Protein AF-A0A957VLX5-F1 (afdb_monomer)

Nearest PDB structures (foldseek):
  2erf-assembly1_A  TM=6.382E-01  e=3.070E-03  Homo sapiens
  7nde-assembly1_A  TM=4.826E-01  e=6.677E-03  Trichoderma parareesei
  8huy-assembly1_B  TM=4.842E-01  e=4.646E-03  Burkholderia
  2yro-assembly1_A  TM=3.660E-01  e=4.412E-03  Homo sapiens
  2za9-assembly1_A  TM=3.617E-01  e=1.309E-02  unclassified

Radius of gyration: 17.55 Å; Cα contacts (8 Å, |Δi|>4): 590; chains: 1; bounding box: 43×42×44 Å

Structure (mmCIF, N/CA/C/O backbone):
data_AF-A0A957VLX5-F1
#
_entry.id   AF-A0A957VLX5-F1
#
loop_
_atom_site.group_PDB
_atom_site.id
_atom_site.type_symbol
_atom_site.label_atom_id
_atom_site.label_alt_id
_atom_site.label_comp_id
_atom_site.label_asym_id
_atom_site.label_entity_id
_atom_site.label_seq_id
_atom_site.pdbx_PDB_ins_code
_atom_site.Cartn_x
_atom_site.Cartn_y
_atom_site.Cartn_z
_atom_site.occupancy
_atom_site.B_iso_or_equiv
_atom_site.auth_seq_id
_atom_site.auth_comp_id
_atom_site.auth_asym_id
_atom_site.auth_atom_id
_atom_site.pdbx_PDB_model_num
ATOM 1 N N . PHE A 1 1 ? 7.079 2.762 -19.333 1.00 69.69 1 PHE A N 1
ATOM 2 C CA . PHE A 1 1 ? 5.999 1.768 -19.233 1.00 69.69 1 PHE A CA 1
ATOM 3 C C . PHE A 1 1 ? 5.772 1.595 -17.765 1.00 69.69 1 PHE A C 1
ATOM 5 O O . PHE A 1 1 ? 6.770 1.426 -17.082 1.00 69.69 1 PHE A O 1
ATOM 12 N N . ASP A 1 2 ? 4.524 1.621 -17.327 1.00 77.00 2 ASP A N 1
ATOM 13 C CA . ASP A 1 2 ? 4.212 1.446 -15.914 1.00 77.00 2 ASP A CA 1
ATOM 14 C C . ASP A 1 2 ? 3.342 0.209 -15.773 1.00 77.00 2 ASP A C 1
ATOM 16 O O . ASP A 1 2 ? 2.598 -0.160 -16.694 1.00 77.00 2 ASP A O 1
ATOM 20 N N . VAL A 1 3 ? 3.420 -0.417 -14.608 1.00 86.06 3 VAL A N 1
ATOM 21 C CA . VAL A 1 3 ? 2.638 -1.606 -14.310 1.00 86.06 3 VAL A CA 1
ATOM 22 C C . VAL A 1 3 ? 1.558 -1.296 -13.295 1.00 86.06 3 VAL A C 1
ATOM 24 O O . VAL A 1 3 ? 1.816 -0.660 -12.281 1.00 86.06 3 VAL A O 1
ATOM 27 N N . GLN A 1 4 ? 0.355 -1.804 -13.541 1.00 89.06 4 GLN A N 1
ATOM 28 C CA . GLN A 1 4 ? -0.718 -1.864 -12.552 1.00 89.06 4 GLN A CA 1
ATOM 29 C C . GLN A 1 4 ? -1.366 -3.246 -12.551 1.00 89.06 4 GLN A C 1
ATOM 31 O O . GLN A 1 4 ? -1.235 -4.011 -13.506 1.00 89.06 4 GLN A O 1
ATOM 36 N N . VAL A 1 5 ? -2.081 -3.566 -11.479 1.00 92.62 5 VAL A N 1
ATOM 37 C CA . VAL A 1 5 ? -2.826 -4.817 -11.341 1.00 92.62 5 VAL A CA 1
ATOM 38 C C . VAL A 1 5 ? -4.301 -4.487 -11.185 1.00 92.62 5 VAL A C 1
ATOM 40 O O . VAL A 1 5 ? -4.666 -3.609 -10.403 1.00 92.62 5 VAL A O 1
ATOM 43 N N . HIS A 1 6 ? -5.162 -5.202 -11.897 1.00 93.31 6 HIS A N 1
ATOM 44 C CA . HIS A 1 6 ? -6.602 -5.126 -11.700 1.00 93.31 6 HIS A CA 1
ATOM 45 C C . HIS A 1 6 ? -7.180 -6.530 -11.584 1.00 93.31 6 HIS A C 1
ATOM 47 O O . HIS A 1 6 ? -7.102 -7.313 -12.527 1.00 93.31 6 HIS A O 1
ATOM 53 N N . ASP A 1 7 ? -7.705 -6.851 -10.405 1.00 92.81 7 ASP A N 1
ATOM 54 C CA . ASP A 1 7 ? -8.264 -8.154 -10.052 1.00 92.81 7 ASP A CA 1
ATOM 55 C C . ASP A 1 7 ? -7.325 -9.311 -10.432 1.00 92.81 7 ASP A C 1
ATOM 57 O O . ASP A 1 7 ? -7.720 -10.327 -11.001 1.00 92.81 7 ASP A O 1
ATOM 61 N N . GLY A 1 8 ? -6.037 -9.138 -10.115 1.00 91.81 8 GLY A N 1
ATOM 62 C CA . GLY A 1 8 ? -4.987 -10.136 -10.335 1.00 91.81 8 GLY A CA 1
ATOM 63 C C . GLY A 1 8 ? -4.412 -10.138 -11.750 1.00 91.81 8 GLY A C 1
ATOM 64 O O . GLY A 1 8 ? -3.418 -10.819 -12.010 1.00 91.81 8 GLY A O 1
ATOM 65 N N . VAL A 1 9 ? -4.994 -9.352 -12.656 1.00 91.50 9 VAL A N 1
ATOM 66 C CA . VAL A 1 9 ? -4.523 -9.198 -14.030 1.00 91.50 9 VAL A CA 1
ATOM 67 C C . VAL A 1 9 ? -3.516 -8.060 -14.093 1.00 91.50 9 VAL A C 1
ATOM 69 O O . VAL A 1 9 ? -3.851 -6.899 -13.849 1.00 91.50 9 VAL A O 1
ATOM 72 N N . LEU A 1 10 ? -2.278 -8.394 -14.448 1.00 91.19 10 LEU A N 1
ATOM 73 C CA . LEU A 1 10 ? -1.226 -7.413 -14.674 1.00 91.19 10 LEU A CA 1
ATOM 74 C C . LEU A 1 10 ? -1.468 -6.652 -15.986 1.00 91.19 10 LEU A C 1
ATOM 76 O O . LEU A 1 10 ? -1.768 -7.250 -17.019 1.00 91.19 10 LEU A O 1
ATOM 80 N N . GLN A 1 11 ? -1.287 -5.337 -15.957 1.00 88.38 11 GLN A N 1
ATOM 81 C CA . GLN A 1 11 ? -1.384 -4.454 -17.113 1.00 88.38 11 GLN A CA 1
ATOM 82 C C . GLN A 1 11 ? -0.083 -3.667 -17.257 1.00 88.38 11 GLN A C 1
ATOM 84 O O . GLN A 1 11 ? 0.312 -2.951 -16.340 1.00 88.38 11 GLN A O 1
ATOM 89 N N . ILE A 1 12 ? 0.562 -3.795 -18.417 1.00 87.12 12 ILE A N 1
ATOM 90 C CA . ILE A 1 12 ? 1.776 -3.058 -18.785 1.00 87.12 12 ILE A CA 1
ATOM 91 C C . ILE A 1 12 ? 1.353 -1.931 -19.725 1.00 87.12 12 ILE A C 1
ATOM 93 O O . ILE A 1 12 ? 0.862 -2.189 -20.826 1.00 87.12 12 ILE A O 1
ATOM 97 N N . LEU A 1 13 ? 1.509 -0.684 -19.288 1.00 78.00 13 LEU A N 1
ATOM 98 C CA . LEU A 1 13 ? 0.914 0.473 -19.948 1.00 78.00 13 LEU A CA 1
ATOM 99 C C . LEU A 1 13 ? 1.969 1.425 -20.513 1.00 78.00 13 LEU A C 1
ATOM 101 O O . LEU A 1 13 ? 2.907 1.844 -19.832 1.00 78.00 13 LEU A O 1
ATOM 105 N N . THR A 1 14 ? 1.784 1.816 -21.773 1.00 74.19 14 THR A N 1
ATOM 106 C CA . THR A 1 14 ? 2.456 2.974 -22.379 1.00 74.19 14 THR A CA 1
ATOM 107 C C . THR A 1 14 ? 1.765 4.259 -21.927 1.00 74.19 14 THR A C 1
ATO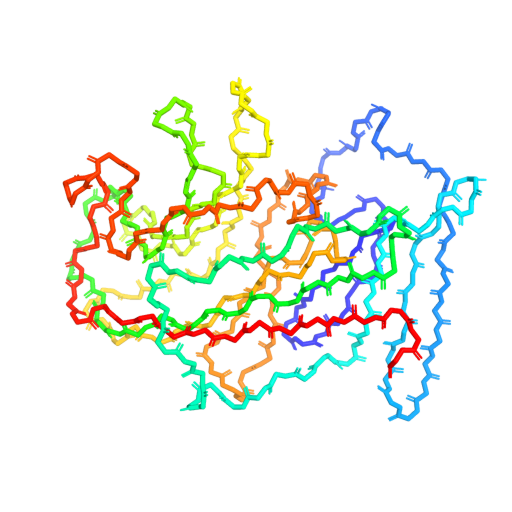M 109 O O . THR A 1 14 ? 0.542 4.266 -21.814 1.00 74.19 14 THR A O 1
ATOM 112 N N . ALA A 1 15 ? 2.520 5.342 -21.722 1.00 65.06 15 ALA A N 1
ATOM 113 C CA . ALA A 1 15 ? 2.036 6.598 -21.128 1.00 65.06 15 ALA A CA 1
ATOM 114 C C . ALA A 1 15 ? 1.563 6.484 -19.662 1.00 65.06 15 ALA A C 1
ATOM 116 O O . ALA A 1 15 ? 0.921 7.387 -19.151 1.00 65.06 15 ALA A O 1
ATOM 117 N N . GLY A 1 16 ? 1.916 5.399 -18.976 1.00 64.81 16 GLY A N 1
ATOM 118 C CA . GLY A 1 16 ? 1.880 5.289 -17.522 1.00 64.81 16 GLY A CA 1
ATOM 119 C C . GLY A 1 16 ? 0.578 4.821 -16.865 1.00 64.81 16 GLY A C 1
ATOM 120 O O . GLY A 1 16 ? -0.489 4.754 -17.480 1.00 64.81 16 GLY A O 1
ATOM 121 N N . ALA A 1 17 ? 0.676 4.471 -15.582 1.00 56.09 17 ALA A N 1
ATOM 122 C CA . ALA A 1 17 ? -0.399 3.904 -14.770 1.00 56.09 17 ALA A CA 1
ATOM 123 C C . ALA A 1 17 ? -1.229 5.028 -14.131 1.00 56.09 17 ALA A C 1
ATOM 125 O O . ALA A 1 17 ? -1.070 5.363 -12.962 1.00 56.09 17 ALA A O 1
ATOM 126 N N . GLY A 1 18 ? -2.108 5.654 -14.923 1.00 53.91 18 GLY A N 1
ATOM 127 C CA . GLY A 1 18 ? -3.102 6.606 -14.405 1.00 53.91 18 GLY A CA 1
ATOM 128 C C . GLY A 1 18 ? -3.090 8.015 -15.001 1.00 53.91 18 GLY A C 1
ATOM 129 O O . GLY A 1 18 ? -3.857 8.865 -14.543 1.00 53.91 18 GLY A O 1
ATOM 130 N N . THR A 1 19 ? -2.306 8.312 -16.044 1.00 50.84 19 THR A N 1
ATOM 131 C CA . THR A 1 19 ? -2.346 9.660 -16.638 1.00 50.84 19 THR A CA 1
ATOM 132 C C . THR A 1 19 ? -3.491 9.800 -17.639 1.00 50.84 19 THR A C 1
ATOM 134 O O . THR A 1 19 ? -3.377 9.473 -18.817 1.00 50.84 19 THR A O 1
ATOM 137 N N . ARG A 1 20 ? -4.628 10.327 -17.175 1.00 50.31 20 ARG A N 1
ATOM 138 C CA . ARG A 1 20 ? -5.769 10.686 -18.039 1.00 50.31 20 ARG A CA 1
ATOM 139 C C . ARG A 1 20 ? -5.498 11.940 -18.882 1.00 50.31 20 ARG A C 1
ATOM 141 O O . ARG A 1 20 ? -6.124 12.137 -19.921 1.00 50.31 20 ARG A O 1
ATOM 148 N N . HIS A 1 21 ? -4.578 12.795 -18.432 1.00 48.22 21 HIS A N 1
ATOM 149 C CA . HIS A 1 21 ? -4.305 14.101 -19.022 1.00 48.22 21 HIS A CA 1
ATOM 150 C C . HIS A 1 21 ? -2.796 14.358 -19.037 1.00 48.22 21 HIS A C 1
ATOM 152 O O . HIS A 1 21 ? -2.247 14.753 -18.021 1.00 48.22 21 HIS A O 1
ATOM 158 N N . ARG A 1 22 ? -2.174 14.122 -20.201 1.00 48.50 22 ARG A N 1
ATOM 159 C CA . ARG A 1 22 ? -0.840 14.583 -20.640 1.00 48.50 22 ARG A CA 1
ATOM 160 C C . ARG A 1 22 ? 0.322 14.359 -19.652 1.00 48.50 22 ARG A C 1
ATOM 162 O O . ARG A 1 22 ? 0.416 15.013 -18.621 1.00 48.50 22 ARG A O 1
ATOM 169 N N . MET A 1 23 ? 1.264 13.493 -20.021 1.00 55.47 23 MET A N 1
ATOM 170 C CA . MET A 1 23 ? 2.489 13.309 -19.239 1.00 55.47 23 MET A CA 1
ATOM 171 C C . MET A 1 23 ? 3.365 14.581 -19.260 1.00 55.47 23 MET A C 1
ATOM 173 O O . MET A 1 23 ? 3.504 15.191 -20.325 1.00 55.47 23 MET A O 1
ATOM 177 N N . PRO A 1 24 ? 3.937 15.012 -18.117 1.00 56.09 24 PRO A N 1
ATOM 178 C CA . PRO A 1 24 ? 4.858 16.147 -18.070 1.00 56.09 24 PRO A CA 1
ATOM 179 C C . PRO A 1 24 ? 6.172 15.866 -18.813 1.00 56.09 24 PRO A C 1
ATOM 181 O O . PRO A 1 24 ? 6.689 14.748 -18.801 1.00 56.09 24 PRO A O 1
ATOM 184 N N . GLU A 1 25 ? 6.750 16.904 -19.416 1.00 49.16 25 GLU A N 1
ATOM 185 C CA . GLU A 1 25 ? 8.087 16.854 -20.016 1.00 49.16 25 GLU A CA 1
ATOM 186 C C . GLU A 1 25 ? 9.147 16.522 -18.947 1.00 49.16 25 GLU A C 1
ATOM 188 O O . GLU A 1 25 ? 9.088 17.030 -17.827 1.00 49.16 25 GLU A O 1
ATOM 193 N N . GLY A 1 26 ? 10.097 15.635 -19.268 1.00 55.16 26 GLY A N 1
ATOM 194 C CA . GLY A 1 26 ? 11.099 15.141 -18.312 1.00 55.16 26 GLY A CA 1
ATOM 195 C C . GLY A 1 26 ? 10.621 14.005 -17.397 1.00 55.16 26 GLY A C 1
ATOM 196 O O . GLY A 1 26 ? 11.371 13.589 -16.521 1.00 55.16 26 GLY A O 1
ATOM 197 N N . VAL A 1 27 ? 9.399 13.496 -17.590 1.00 59.59 27 VAL A N 1
ATOM 198 C CA . VAL A 1 27 ? 8.903 12.255 -16.959 1.00 59.59 27 VAL A CA 1
ATOM 199 C C . VAL A 1 27 ? 8.884 11.097 -17.969 1.00 59.59 27 VAL A C 1
ATOM 201 O O . VAL A 1 27 ? 9.104 9.945 -17.600 1.00 59.59 27 VAL A O 1
ATOM 204 N N . GLU A 1 28 ? 8.684 11.402 -19.255 1.00 53.12 28 GLU A N 1
ATOM 205 C CA . GLU A 1 28 ? 8.742 10.437 -20.355 1.00 53.12 28 GLU A CA 1
ATOM 206 C C . GLU A 1 28 ? 10.187 10.265 -20.861 1.00 53.12 28 GLU A C 1
ATOM 208 O O . GLU A 1 28 ? 10.894 11.241 -21.118 1.00 53.12 28 GLU A O 1
ATOM 213 N N . TYR A 1 29 ? 10.623 9.015 -21.025 1.00 59.91 29 TYR A N 1
ATOM 214 C CA . TYR A 1 29 ? 11.917 8.670 -21.618 1.00 59.91 29 TYR A CA 1
ATOM 215 C C . TYR A 1 29 ? 11.731 7.53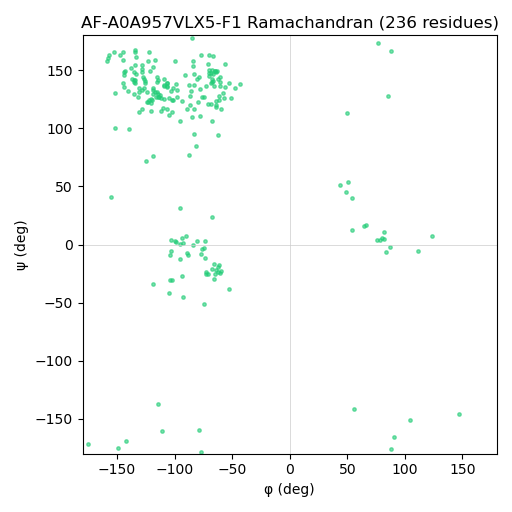7 -22.633 1.00 59.91 29 TYR A C 1
ATOM 217 O O . TYR A 1 29 ? 10.677 6.906 -22.694 1.00 59.91 29 TYR A O 1
ATOM 225 N N . LEU A 1 30 ? 12.745 7.269 -23.452 1.00 54.69 30 LEU A N 1
ATOM 226 C CA . LEU A 1 30 ? 12.795 6.032 -24.228 1.00 54.69 30 LEU A CA 1
ATOM 227 C C . LEU A 1 30 ? 13.007 4.875 -23.249 1.00 54.69 30 LEU A C 1
ATOM 229 O O . LEU A 1 30 ? 13.995 4.871 -22.517 1.00 54.69 30 LEU A O 1
ATOM 233 N N . HIS A 1 31 ? 12.079 3.922 -23.235 1.00 71.44 31 HIS A N 1
ATOM 234 C CA . HIS A 1 31 ? 12.133 2.753 -22.361 1.00 71.44 31 HIS A CA 1
ATOM 235 C C . HIS A 1 31 ? 12.015 1.477 -23.184 1.00 71.44 31 HIS A C 1
ATOM 237 O O . HIS A 1 31 ? 11.190 1.394 -24.097 1.00 71.44 31 HIS A O 1
ATOM 243 N N . CYS A 1 32 ? 12.808 0.475 -22.826 1.00 81.69 32 CYS A N 1
ATOM 244 C CA . CYS A 1 32 ? 12.655 -0.887 -23.318 1.00 81.69 32 CYS A CA 1
ATOM 245 C C . CYS A 1 32 ? 11.956 -1.720 -22.243 1.00 81.69 32 CYS A C 1
ATOM 247 O O . CYS A 1 32 ? 12.316 -1.651 -21.070 1.00 81.69 32 CYS A O 1
ATOM 249 N N . VAL A 1 33 ? 10.965 -2.513 -22.643 1.00 87.62 33 VAL A N 1
ATOM 250 C CA . VAL A 1 33 ? 10.408 -3.565 -21.790 1.00 87.62 33 VAL A CA 1
ATOM 251 C C . VAL A 1 33 ? 11.056 -4.879 -22.179 1.00 87.62 33 VAL A C 1
ATOM 253 O O . VAL A 1 33 ? 10.997 -5.284 -23.339 1.00 87.62 33 VAL A O 1
ATOM 256 N N . GLN A 1 34 ? 11.613 -5.566 -21.189 1.00 89.44 34 GLN A N 1
ATOM 257 C CA . GLN A 1 34 ? 12.022 -6.954 -21.317 1.00 89.44 34 GLN A CA 1
ATOM 258 C C . GLN A 1 34 ? 11.116 -7.810 -20.436 1.00 89.44 34 GLN A C 1
ATOM 260 O O . GLN A 1 34 ? 10.968 -7.554 -19.243 1.00 89.44 34 GLN A O 1
ATOM 265 N N . ALA A 1 35 ? 10.509 -8.832 -21.034 1.00 91.00 35 ALA A N 1
ATOM 266 C CA . ALA A 1 35 ? 9.608 -9.746 -20.353 1.00 91.00 35 ALA A CA 1
ATOM 267 C C . ALA A 1 35 ? 9.891 -11.192 -20.769 1.00 91.00 35 ALA A C 1
ATOM 269 O O . ALA A 1 35 ? 10.171 -11.465 -21.936 1.00 91.00 35 ALA A O 1
ATOM 270 N N . ALA A 1 36 ? 9.786 -12.111 -19.815 1.00 91.62 36 ALA A N 1
ATOM 271 C CA . ALA A 1 36 ? 9.804 -13.549 -20.038 1.00 91.62 36 ALA A CA 1
ATOM 272 C C . ALA A 1 36 ? 8.582 -14.165 -19.356 1.00 91.62 36 ALA A C 1
ATOM 274 O O . ALA A 1 36 ? 8.299 -13.840 -18.204 1.00 91.62 36 ALA A O 1
ATOM 275 N N . VAL A 1 37 ? 7.875 -15.041 -20.068 1.00 92.62 37 VAL A N 1
ATOM 276 C CA . VAL A 1 37 ? 6.738 -15.800 -19.537 1.00 92.62 37 VAL A CA 1
ATOM 277 C C . VAL A 1 37 ? 7.069 -17.278 -19.647 1.00 92.62 37 VAL A C 1
ATOM 279 O O . VAL A 1 37 ? 7.391 -17.754 -20.737 1.00 92.62 37 VAL A O 1
ATOM 282 N N . ASP A 1 38 ? 7.011 -17.981 -18.525 1.00 90.81 38 ASP A N 1
ATOM 283 C CA . ASP A 1 38 ? 7.199 -19.426 -18.440 1.00 90.81 38 ASP A CA 1
ATOM 284 C C . ASP A 1 38 ? 6.243 -20.045 -17.408 1.00 90.81 38 ASP A C 1
ATOM 286 O O . ASP A 1 38 ? 5.311 -19.389 -16.937 1.00 90.81 38 ASP A O 1
ATOM 290 N N . ASP A 1 39 ? 6.463 -21.315 -17.063 1.00 90.62 39 ASP A N 1
ATOM 291 C CA . ASP A 1 39 ? 5.638 -22.053 -16.099 1.00 90.62 39 ASP A CA 1
ATOM 292 C C . ASP A 1 39 ? 5.649 -21.434 -14.687 1.00 90.62 39 ASP A C 1
ATOM 294 O O . ASP A 1 39 ? 4.752 -21.710 -13.892 1.00 90.62 39 ASP A O 1
ATOM 298 N N . ASN A 1 40 ? 6.624 -20.572 -14.375 1.00 84.75 40 ASN A N 1
ATOM 299 C CA . ASN A 1 40 ? 6.716 -19.853 -13.102 1.00 84.75 40 ASN A CA 1
ATOM 300 C C . ASN A 1 40 ? 6.046 -18.468 -13.155 1.00 84.75 40 ASN A C 1
ATOM 302 O O . ASN A 1 40 ? 6.073 -17.733 -12.168 1.00 84.75 40 ASN A O 1
ATOM 306 N N . GLY A 1 41 ? 5.454 -18.096 -14.293 1.00 90.19 41 GLY A N 1
ATOM 307 C CA . GLY A 1 41 ? 4.759 -16.830 -14.492 1.00 90.19 41 GLY A CA 1
ATOM 308 C C . GLY A 1 41 ? 5.554 -15.827 -15.327 1.00 90.19 41 GLY A C 1
ATOM 309 O O . GLY A 1 41 ? 6.317 -16.182 -16.223 1.00 90.19 41 GLY A O 1
ATOM 310 N N . LEU A 1 42 ? 5.320 -14.543 -15.068 1.00 90.94 42 LEU A N 1
ATOM 311 C CA . LEU A 1 42 ? 5.955 -13.422 -15.748 1.00 90.94 42 LEU A CA 1
ATOM 312 C C . LEU A 1 42 ? 7.128 -12.892 -14.923 1.00 90.94 42 LEU A C 1
ATOM 314 O O . LEU A 1 42 ? 6.979 -12.565 -13.748 1.00 90.94 42 LEU A O 1
ATOM 318 N N . ARG A 1 43 ? 8.264 -12.687 -15.583 1.00 90.56 43 ARG A N 1
ATOM 319 C CA . ARG A 1 43 ? 9.361 -11.838 -15.108 1.00 90.56 43 ARG A CA 1
ATOM 320 C C . ARG A 1 43 ? 9.478 -10.649 -16.048 1.00 90.56 43 ARG A C 1
ATOM 322 O O . ARG A 1 43 ? 9.558 -10.839 -17.261 1.00 90.56 43 ARG A O 1
ATOM 329 N N . TYR A 1 44 ? 9.450 -9.441 -15.505 1.00 89.06 44 TYR A N 1
ATOM 330 C CA . TYR A 1 44 ? 9.371 -8.197 -16.272 1.00 89.06 44 TYR A CA 1
ATOM 331 C C . TYR A 1 44 ? 10.350 -7.167 -15.728 1.00 89.06 44 TYR A C 1
ATOM 333 O O . TYR A 1 44 ? 10.469 -7.042 -14.514 1.00 89.06 44 TYR A O 1
ATOM 341 N N . GLN A 1 45 ? 10.976 -6.396 -16.616 1.00 88.25 45 GLN A N 1
ATOM 342 C CA . GLN A 1 45 ? 11.767 -5.219 -16.270 1.00 88.25 45 GLN A CA 1
ATOM 343 C C . GLN A 1 45 ? 11.614 -4.101 -17.311 1.00 88.25 45 GLN A C 1
ATOM 345 O O . GLN A 1 45 ? 11.470 -4.356 -18.511 1.00 88.25 45 GLN A O 1
ATOM 350 N N . VAL A 1 46 ? 11.703 -2.860 -16.841 1.00 85.19 46 VAL A N 1
ATOM 351 C CA . VAL A 1 46 ? 11.812 -1.643 -17.647 1.00 85.19 46 VAL A CA 1
ATOM 352 C C . VAL A 1 46 ? 13.243 -1.155 -17.585 1.00 85.19 46 VAL A C 1
ATOM 354 O O . VAL A 1 46 ? 13.778 -0.938 -16.498 1.00 85.19 46 VAL A O 1
ATOM 357 N N . LEU A 1 47 ? 13.839 -0.958 -18.754 1.00 83.44 47 LEU A N 1
ATOM 358 C CA . LEU A 1 47 ? 15.177 -0.411 -18.910 1.00 83.44 47 LEU A CA 1
ATOM 359 C C . LEU A 1 47 ? 15.089 1.021 -19.428 1.00 83.44 47 LEU A C 1
ATOM 361 O O . LEU A 1 47 ? 14.331 1.289 -20.367 1.00 83.44 47 LEU A O 1
ATOM 365 N N . ASP A 1 48 ? 15.885 1.914 -18.846 1.00 78.69 48 ASP A N 1
ATOM 366 C CA . ASP A 1 48 ? 16.098 3.243 -19.410 1.00 78.69 48 ASP A CA 1
ATOM 367 C C . ASP A 1 48 ? 17.059 3.213 -20.615 1.00 78.69 48 ASP A C 1
ATOM 369 O O . ASP A 1 48 ? 17.542 2.162 -21.048 1.00 78.69 48 ASP A O 1
ATOM 373 N N . ARG A 1 49 ? 17.333 4.394 -21.180 1.00 80.19 49 ARG A N 1
ATOM 374 C CA . ARG A 1 49 ? 18.210 4.562 -22.350 1.00 80.19 49 ARG A CA 1
ATOM 375 C C . ARG A 1 49 ? 19.648 4.075 -22.127 1.00 80.19 49 ARG A C 1
ATOM 377 O O . ARG A 1 49 ? 20.333 3.790 -23.105 1.00 80.19 49 ARG A O 1
ATOM 384 N N . ASP A 1 50 ? 20.096 4.045 -20.875 1.00 83.75 50 ASP A N 1
ATOM 385 C CA . ASP A 1 50 ? 21.448 3.666 -20.472 1.00 83.75 50 ASP A CA 1
ATOM 386 C C . ASP A 1 50 ? 21.497 2.172 -20.074 1.00 83.75 50 ASP A C 1
ATOM 388 O O . ASP A 1 50 ? 22.555 1.640 -19.741 1.00 83.75 50 ASP A O 1
ATOM 392 N N . GLY A 1 51 ? 20.358 1.469 -20.165 1.00 80.44 51 GLY A N 1
ATOM 393 C CA . GLY A 1 51 ? 20.211 0.056 -19.829 1.00 80.44 51 GLY A CA 1
ATOM 394 C C . GLY A 1 51 ? 20.015 -0.207 -18.336 1.00 80.44 51 GLY A C 1
ATOM 395 O O . GLY A 1 51 ? 20.078 -1.366 -17.925 1.00 80.44 51 GLY A O 1
ATOM 396 N N . ALA A 1 52 ? 19.782 0.826 -17.519 1.00 82.00 52 ALA A N 1
ATOM 397 C CA . ALA A 1 52 ? 19.539 0.660 -16.091 1.00 82.00 52 ALA A CA 1
ATOM 398 C C . ALA A 1 52 ? 18.085 0.249 -15.819 1.00 82.00 52 ALA A C 1
ATOM 400 O O . ALA A 1 52 ? 17.150 0.726 -16.469 1.00 82.00 52 ALA A O 1
ATOM 401 N N . ILE A 1 53 ? 17.892 -0.633 -14.835 1.00 81.62 53 ILE A N 1
ATOM 402 C CA . ILE A 1 53 ? 16.565 -1.106 -14.434 1.00 81.62 53 ILE A CA 1
ATOM 403 C C . ILE A 1 53 ? 15.847 -0.006 -13.651 1.00 81.62 53 ILE A C 1
ATOM 405 O O . ILE A 1 53 ? 16.364 0.534 -12.675 1.00 81.62 53 ILE A O 1
ATOM 409 N N . ARG A 1 54 ? 14.634 0.318 -14.095 1.00 78.06 54 ARG A N 1
ATOM 410 C CA . ARG A 1 54 ? 13.765 1.353 -13.520 1.00 78.06 54 ARG A CA 1
ATOM 411 C C . ARG A 1 54 ? 12.625 0.769 -12.704 1.00 78.06 54 ARG A C 1
ATOM 413 O O . ARG A 1 54 ? 12.283 1.291 -11.650 1.00 78.06 54 ARG A O 1
ATOM 420 N N . GLU A 1 55 ? 12.047 -0.297 -13.230 1.00 82.69 55 GLU A N 1
ATOM 421 C CA . GLU A 1 55 ? 10.955 -1.054 -12.640 1.00 82.69 55 GLU A CA 1
ATOM 422 C C . GLU A 1 55 ? 11.189 -2.517 -12.974 1.00 82.69 55 GLU A C 1
ATOM 424 O O . GLU A 1 55 ? 11.671 -2.834 -14.063 1.00 82.69 55 GLU A O 1
ATOM 429 N N . TRP A 1 56 ? 10.823 -3.411 -12.071 1.00 85.50 56 TRP A N 1
ATOM 430 C CA . TRP A 1 56 ? 10.737 -4.828 -12.368 1.00 85.50 56 TRP A CA 1
ATOM 431 C C . TRP A 1 56 ? 9.819 -5.526 -11.378 1.00 85.50 56 TRP A C 1
ATOM 433 O O . TRP A 1 56 ? 9.530 -5.034 -10.283 1.00 85.50 56 TRP A O 1
ATOM 443 N N . LEU A 1 57 ? 9.348 -6.696 -11.782 1.00 87.56 57 LEU A N 1
ATOM 444 C CA . LEU A 1 57 ? 8.514 -7.542 -10.948 1.00 87.56 57 LEU A CA 1
ATOM 445 C C . LEU A 1 57 ? 8.555 -8.993 -11.426 1.00 87.56 57 LEU A C 1
ATOM 447 O O . LEU A 1 57 ? 8.809 -9.281 -12.602 1.00 87.56 57 LEU A O 1
ATOM 451 N N . THR A 1 58 ? 8.226 -9.890 -10.506 1.00 89.06 58 THR A N 1
ATOM 452 C CA . THR A 1 58 ? 7.753 -11.239 -10.814 1.00 89.06 58 THR A CA 1
ATOM 453 C C . THR A 1 58 ? 6.255 -11.323 -10.529 1.00 89.06 58 THR A C 1
ATOM 455 O O . THR A 1 58 ? 5.764 -10.731 -9.563 1.00 89.06 58 THR A O 1
ATOM 458 N N . TRP A 1 59 ? 5.503 -11.993 -11.406 1.00 89.69 59 TRP A N 1
ATOM 459 C CA . TRP A 1 59 ? 4.052 -12.119 -11.285 1.00 89.69 59 TRP A CA 1
ATOM 460 C C . TRP A 1 59 ? 3.544 -13.517 -11.665 1.00 89.69 59 TRP A C 1
ATOM 462 O O . TRP A 1 59 ? 3.865 -13.988 -12.755 1.00 89.69 59 TRP A O 1
ATOM 472 N N . PRO A 1 60 ? 2.676 -14.142 -10.855 1.00 87.00 60 PRO A N 1
ATOM 473 C CA . PRO A 1 60 ? 2.253 -13.679 -9.536 1.00 87.00 60 PRO A CA 1
ATOM 474 C C . PRO A 1 60 ? 3.415 -13.766 -8.542 1.00 87.00 60 PRO A C 1
ATOM 476 O O . PRO A 1 60 ? 4.251 -14.660 -8.625 1.00 87.00 60 PRO A O 1
ATOM 479 N N . TRP A 1 61 ? 3.468 -12.850 -7.579 1.00 85.56 61 TRP A N 1
ATOM 480 C CA . TRP A 1 61 ? 4.266 -13.110 -6.388 1.00 85.56 61 TRP A CA 1
ATOM 481 C C . TRP A 1 61 ? 3.466 -13.936 -5.396 1.00 85.56 61 TRP A C 1
ATOM 483 O O . TRP A 1 61 ? 2.234 -13.906 -5.363 1.00 85.56 61 TRP A O 1
ATOM 493 N N . GLU A 1 62 ? 4.188 -14.605 -4.511 1.00 84.88 62 GLU A N 1
ATOM 494 C CA . GLU A 1 62 ? 3.584 -15.309 -3.394 1.00 84.88 62 GLU A CA 1
ATOM 495 C C . GLU A 1 62 ? 3.902 -14.590 -2.086 1.00 84.88 62 GLU A C 1
ATOM 497 O O . GLU A 1 62 ? 5.001 -14.075 -1.866 1.00 84.88 62 GLU A O 1
ATOM 502 N N . LEU A 1 63 ? 2.935 -14.567 -1.187 1.00 91.06 63 LEU A N 1
ATOM 503 C CA . LEU A 1 63 ? 3.158 -14.227 0.209 1.00 91.06 63 LEU A CA 1
ATOM 504 C C . LEU A 1 63 ? 2.705 -15.429 1.035 1.00 91.06 63 LEU A C 1
ATOM 506 O O . LEU A 1 63 ? 1.793 -16.142 0.606 1.00 91.06 63 LEU A O 1
ATOM 510 N N . PRO A 1 64 ? 3.314 -15.677 2.208 1.00 94.00 64 PRO A N 1
ATOM 511 C CA . PRO A 1 64 ? 2.759 -16.656 3.130 1.00 94.00 64 PRO A CA 1
ATOM 512 C C . PRO A 1 64 ? 1.310 -16.278 3.467 1.00 94.00 64 PRO A C 1
ATOM 514 O O . PRO A 1 64 ? 0.937 -15.104 3.382 1.00 94.00 64 PRO A O 1
ATOM 517 N N . ALA A 1 65 ? 0.497 -17.259 3.861 1.00 96.31 65 ALA A N 1
ATOM 518 C CA . ALA A 1 65 ? -0.885 -17.013 4.264 1.00 96.31 65 ALA A CA 1
ATOM 519 C C . ALA A 1 65 ? -0.956 -15.921 5.344 1.00 96.31 65 ALA A C 1
ATOM 521 O O . ALA A 1 65 ? -0.153 -15.905 6.279 1.00 96.31 65 ALA A O 1
ATOM 522 N N . SER A 1 66 ? -1.939 -15.029 5.252 1.00 96.38 66 SER A N 1
ATOM 523 C CA . SER A 1 66 ? -2.077 -13.882 6.160 1.00 96.38 66 SER A CA 1
ATOM 524 C C . SER A 1 66 ? -2.289 -14.269 7.622 1.00 96.38 66 SER A C 1
ATOM 526 O O . SER A 1 66 ? -2.017 -13.482 8.526 1.00 96.38 66 SER A O 1
ATOM 528 N N . ALA A 1 67 ? -2.724 -15.504 7.874 1.00 96.25 67 ALA A N 1
ATOM 529 C CA . ALA A 1 67 ? -2.821 -16.072 9.212 1.00 96.25 67 ALA A CA 1
ATOM 530 C C . ALA A 1 67 ? -1.455 -16.311 9.885 1.00 96.25 67 ALA A C 1
ATOM 532 O O . ALA A 1 67 ? -1.405 -16.407 11.106 1.00 96.25 67 ALA A O 1
ATOM 533 N N . SER A 1 68 ? -0.358 -16.415 9.124 1.00 96.06 68 SER A N 1
ATOM 534 C CA . SER A 1 68 ? 0.997 -16.583 9.672 1.00 96.06 68 SER A CA 1
ATOM 535 C C . SER A 1 68 ? 1.797 -15.278 9.719 1.00 96.06 68 SER A C 1
ATOM 537 O O . SER A 1 68 ? 2.988 -15.294 10.044 1.00 96.06 68 SER A O 1
ATOM 539 N N . TRP A 1 69 ? 1.183 -14.156 9.335 1.00 95.31 69 TRP A N 1
ATOM 540 C CA . TRP A 1 69 ? 1.816 -12.843 9.402 1.00 95.31 69 TRP A CA 1
ATOM 541 C C . TRP A 1 69 ? 2.022 -12.445 10.859 1.00 95.31 69 TRP A C 1
ATOM 543 O O . TRP A 1 69 ? 1.203 -12.751 11.725 1.00 95.31 69 TRP A O 1
ATOM 553 N N . GLN A 1 70 ? 3.142 -11.787 11.129 1.00 93.69 70 GLN A N 1
ATOM 554 C CA . GLN A 1 70 ? 3.523 -11.428 12.490 1.00 93.69 70 GLN A CA 1
ATOM 555 C C . GLN A 1 70 ? 2.824 -10.130 12.899 1.00 93.69 70 GLN A C 1
ATOM 557 O O . GLN A 1 70 ? 2.625 -9.280 12.030 1.00 93.69 70 GLN A O 1
ATOM 562 N N . PRO A 1 71 ? 2.452 -9.946 14.176 1.00 94.06 71 PRO A N 1
ATOM 563 C CA . PRO A 1 71 ? 2.037 -8.642 14.683 1.00 94.06 71 PRO A CA 1
ATOM 564 C C . PRO A 1 71 ? 3.016 -7.545 14.254 1.00 94.06 71 PRO A C 1
ATOM 566 O O . PRO A 1 71 ? 4.234 -7.737 14.278 1.00 94.06 71 PRO A O 1
ATOM 569 N N . TRP A 1 72 ? 2.480 -6.420 13.781 1.00 90.50 72 TRP A N 1
ATOM 570 C CA . TRP A 1 72 ? 3.301 -5.263 13.451 1.00 90.50 72 TRP A CA 1
ATOM 571 C C . TRP A 1 72 ? 3.593 -4.489 14.729 1.00 90.50 72 TRP A C 1
ATOM 573 O O . TRP A 1 72 ? 2.889 -3.549 15.087 1.00 90.50 72 TRP A O 1
ATOM 583 N N . ASP A 1 73 ? 4.626 -4.924 15.431 1.00 72.31 73 ASP A N 1
ATOM 584 C CA . ASP A 1 73 ? 5.143 -4.204 16.586 1.00 72.31 73 ASP A CA 1
ATOM 585 C C . ASP A 1 73 ? 5.972 -2.996 16.098 1.00 72.31 73 ASP A C 1
ATOM 587 O O . ASP A 1 73 ? 6.387 -2.942 14.939 1.00 72.31 73 ASP A O 1
ATOM 591 N N . GLU A 1 74 ? 6.245 -2.012 16.957 1.00 59.31 74 GLU A N 1
A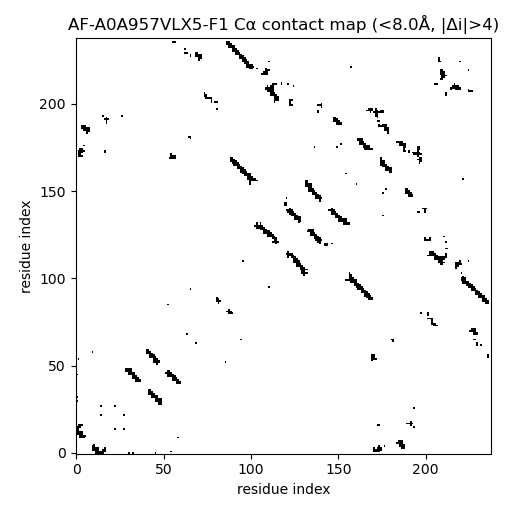TOM 59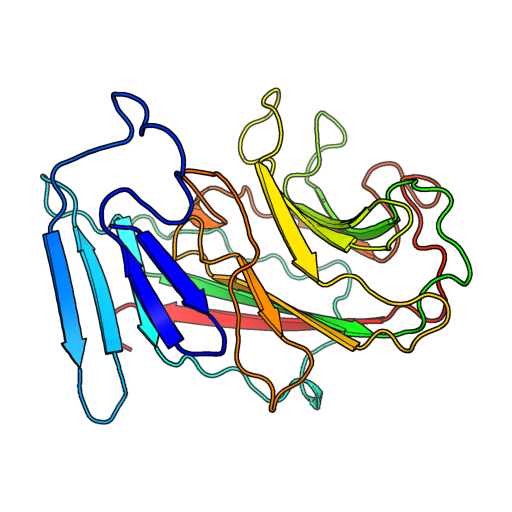2 C CA . GLU A 1 74 ? 6.902 -0.736 16.604 1.00 59.31 74 GLU A CA 1
ATOM 593 C C . GLU A 1 74 ? 8.388 -0.858 16.174 1.00 59.31 74 GLU A C 1
ATOM 595 O O . GLU A 1 74 ? 9.164 0.083 16.341 1.00 59.31 74 GLU A O 1
ATOM 600 N N . THR A 1 75 ? 8.873 -2.012 15.692 1.00 55.66 75 THR A N 1
ATOM 601 C CA . THR A 1 75 ? 10.327 -2.222 15.543 1.00 55.66 75 THR A CA 1
ATOM 602 C C . THR A 1 75 ? 10.839 -3.238 14.500 1.00 55.66 75 THR A C 1
ATOM 604 O O . THR A 1 75 ? 11.843 -3.901 14.767 1.00 55.66 75 THR A O 1
ATOM 607 N N . 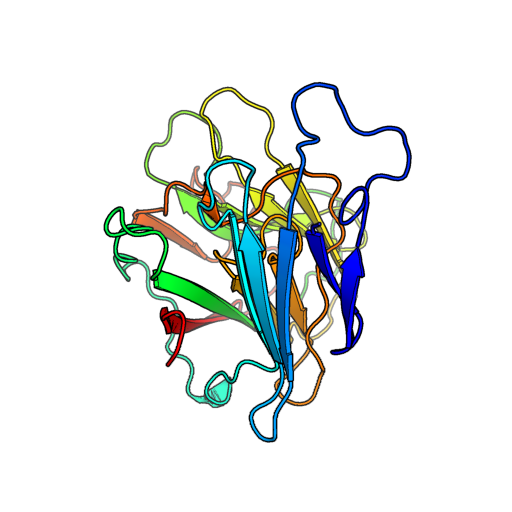PRO A 1 76 ? 10.315 -3.373 13.269 1.00 56.47 76 PRO A N 1
ATOM 608 C CA . PRO A 1 76 ? 11.164 -3.859 12.194 1.00 56.47 76 PRO A CA 1
ATOM 609 C C . PRO A 1 76 ? 11.934 -2.672 11.615 1.00 56.47 76 PRO A C 1
ATOM 611 O O . PRO A 1 76 ? 11.372 -1.830 10.915 1.00 56.47 76 PRO A O 1
ATOM 614 N N . ALA A 1 77 ? 13.247 -2.624 11.859 1.00 58.62 77 ALA A N 1
ATOM 615 C CA . ALA A 1 77 ? 14.136 -1.868 10.987 1.00 58.62 77 ALA A CA 1
ATOM 616 C C . ALA A 1 77 ? 14.042 -2.511 9.599 1.00 58.62 77 ALA A C 1
ATOM 618 O O . ALA A 1 77 ? 14.694 -3.521 9.327 1.00 58.62 77 ALA A O 1
ATOM 619 N N . LEU A 1 78 ? 13.176 -1.972 8.738 1.00 67.19 78 LEU A N 1
ATOM 620 C CA . LEU A 1 78 ? 13.157 -2.343 7.334 1.00 67.19 78 LEU A CA 1
ATOM 621 C C . LEU A 1 78 ? 14.547 -1.984 6.796 1.00 67.19 78 LEU A C 1
ATOM 623 O O . LEU A 1 78 ? 14.938 -0.816 6.866 1.00 67.19 78 LEU A O 1
ATOM 627 N N . PRO A 1 79 ? 15.349 -2.964 6.343 1.00 54.81 79 PRO A N 1
ATOM 628 C CA . PRO A 1 79 ? 16.679 -2.649 5.859 1.00 54.81 79 PRO A CA 1
ATOM 629 C C . PRO A 1 79 ? 16.538 -1.699 4.671 1.00 54.81 79 PRO A C 1
ATOM 631 O O . PRO A 1 79 ? 15.571 -1.816 3.911 1.00 54.81 79 PRO A O 1
ATOM 634 N N . ALA A 1 80 ? 17.481 -0.761 4.545 1.00 54.84 80 ALA A N 1
ATOM 635 C CA . ALA A 1 80 ? 17.443 0.288 3.532 1.00 54.84 80 ALA A CA 1
ATOM 636 C C . ALA A 1 80 ? 17.030 -0.277 2.162 1.00 54.84 80 ALA A C 1
ATOM 638 O O . ALA A 1 80 ? 17.404 -1.399 1.788 1.00 54.84 80 ALA A O 1
ATOM 639 N N . ALA A 1 81 ? 16.180 0.470 1.459 1.00 51.88 81 ALA A N 1
ATOM 640 C CA . ALA A 1 81 ? 15.927 0.191 0.060 1.00 51.88 81 ALA A CA 1
ATOM 641 C C . ALA A 1 81 ? 17.247 0.426 -0.679 1.00 51.88 81 ALA A C 1
ATOM 643 O O . ALA A 1 81 ? 17.799 1.519 -0.589 1.00 51.88 81 ALA A O 1
ATOM 644 N N . ASP A 1 82 ? 17.704 -0.611 -1.377 1.00 53.91 82 ASP A N 1
ATOM 645 C CA . ASP A 1 82 ? 18.849 -0.611 -2.287 1.00 53.91 82 ASP A CA 1
ATOM 646 C C . ASP A 1 82 ? 20.243 -0.844 -1.658 1.00 53.91 82 ASP A C 1
ATOM 648 O O . ASP A 1 82 ? 20.672 -0.180 -0.715 1.00 53.91 82 ASP A O 1
ATOM 652 N N . ASP A 1 83 ? 20.969 -1.811 -2.224 1.00 50.00 83 ASP A N 1
ATOM 653 C CA . ASP A 1 83 ? 22.418 -2.004 -2.068 1.00 50.00 83 ASP A CA 1
ATOM 654 C C . ASP A 1 83 ? 23.213 -1.238 -3.146 1.00 50.00 83 ASP A C 1
ATOM 656 O O . ASP A 1 83 ? 24.434 -1.371 -3.246 1.00 50.00 83 ASP A O 1
ATOM 660 N N . GLY A 1 84 ? 22.521 -0.414 -3.940 1.00 49.09 84 GLY A N 1
ATOM 661 C CA . GLY A 1 84 ? 23.072 0.370 -5.040 1.00 49.09 84 GLY A CA 1
ATOM 662 C C . GLY A 1 84 ? 23.121 -0.394 -6.363 1.00 49.09 84 GLY A C 1
ATOM 663 O O . GLY A 1 84 ? 23.535 0.186 -7.366 1.00 49.09 84 GLY A O 1
ATOM 664 N N . ALA A 1 85 ? 22.708 -1.668 -6.389 1.00 53.81 85 ALA A N 1
ATOM 665 C CA . ALA A 1 85 ? 22.657 -2.469 -7.607 1.00 53.81 85 ALA A CA 1
ATOM 666 C C . ALA A 1 85 ? 21.269 -2.475 -8.273 1.00 53.81 85 ALA A C 1
ATOM 668 O O . ALA A 1 85 ? 21.167 -2.923 -9.414 1.00 53.81 85 ALA A O 1
ATOM 669 N N . GLY A 1 86 ? 20.201 -2.009 -7.606 1.00 58.69 86 GLY A N 1
ATOM 670 C CA . GLY A 1 86 ? 18.842 -2.000 -8.172 1.00 58.69 86 GLY A CA 1
ATOM 671 C C . GLY A 1 86 ? 18.245 -3.396 -8.411 1.00 58.69 86 GLY A C 1
ATOM 672 O O . GLY A 1 86 ? 17.289 -3.550 -9.168 1.00 58.69 86 GLY A O 1
ATOM 673 N N . LEU A 1 87 ? 18.819 -4.435 -7.793 1.00 65.31 87 LEU A N 1
ATOM 674 C CA . LEU A 1 87 ? 18.426 -5.840 -7.987 1.00 65.31 87 LEU A CA 1
ATOM 675 C C . LEU A 1 87 ? 17.581 -6.398 -6.837 1.00 65.31 87 LEU A C 1
ATOM 677 O O . LEU A 1 87 ? 17.112 -7.535 -6.916 1.00 65.31 87 LEU A O 1
ATOM 681 N N . VAL A 1 88 ? 17.395 -5.624 -5.766 1.00 72.44 88 VAL A N 1
ATOM 682 C CA . VAL A 1 88 ? 16.712 -6.056 -4.544 1.00 72.44 88 VAL A CA 1
ATOM 683 C C . VAL A 1 88 ? 15.505 -5.171 -4.290 1.00 72.44 88 VAL A C 1
ATOM 685 O O . VAL A 1 88 ? 15.634 -3.984 -4.002 1.00 72.44 88 VAL A O 1
ATOM 688 N N . HIS A 1 89 ? 14.318 -5.766 -4.351 1.00 79.12 89 HIS A N 1
ATOM 689 C CA . HIS A 1 89 ? 13.067 -5.081 -4.043 1.00 79.12 89 HIS A CA 1
ATOM 690 C C . HIS A 1 89 ? 12.337 -5.800 -2.927 1.00 79.12 89 HIS A C 1
ATOM 692 O O . HIS A 1 89 ? 12.683 -6.909 -2.520 1.00 79.12 89 HIS A O 1
ATOM 698 N N . ARG A 1 90 ? 11.352 -5.118 -2.359 1.00 86.00 90 ARG A N 1
ATOM 699 C CA . ARG A 1 90 ? 10.610 -5.602 -1.208 1.00 86.00 90 ARG A CA 1
ATOM 700 C C . ARG A 1 90 ? 9.133 -5.571 -1.512 1.00 86.00 90 ARG A C 1
ATOM 702 O O . ARG A 1 90 ? 8.634 -4.622 -2.117 1.00 86.00 90 ARG A O 1
ATOM 709 N N . VAL A 1 91 ? 8.456 -6.590 -1.009 1.00 90.81 91 VAL A N 1
ATOM 710 C CA . VAL A 1 91 ? 7.019 -6.565 -0.781 1.00 90.81 91 VAL A CA 1
ATOM 711 C C . VAL A 1 91 ? 6.823 -6.456 0.712 1.00 90.81 91 VAL A C 1
ATOM 713 O O . VAL A 1 91 ? 7.235 -7.340 1.463 1.00 90.81 91 VAL A O 1
ATOM 716 N N . ILE A 1 92 ? 6.225 -5.357 1.143 1.00 93.44 92 ILE A N 1
ATOM 717 C CA . ILE A 1 92 ? 5.813 -5.177 2.529 1.00 93.44 92 ILE A CA 1
ATOM 718 C C . ILE A 1 92 ? 4.300 -5.170 2.513 1.00 93.44 92 ILE A C 1
ATOM 720 O O . ILE A 1 92 ? 3.701 -4.298 1.890 1.00 93.44 92 ILE A O 1
ATOM 724 N N . ALA A 1 93 ? 3.700 -6.176 3.136 1.00 96.12 93 ALA A N 1
ATOM 725 C CA . ALA A 1 93 ? 2.259 -6.336 3.178 1.00 96.12 93 ALA A CA 1
ATOM 726 C C . ALA A 1 93 ? 1.774 -6.293 4.620 1.00 96.12 93 ALA A C 1
ATOM 728 O O . ALA A 1 93 ? 2.336 -6.970 5.478 1.00 96.12 93 ALA A O 1
ATOM 729 N N . TRP A 1 94 ? 0.721 -5.521 4.856 1.00 97.62 94 TRP A N 1
ATOM 730 C CA . TRP A 1 94 ? 0.017 -5.423 6.125 1.00 97.62 94 TRP A CA 1
ATOM 731 C C . TRP A 1 94 ? -1.400 -5.943 5.972 1.00 97.62 94 TRP A C 1
ATOM 733 O O . TRP A 1 94 ? -2.041 -5.726 4.945 1.00 97.62 94 TRP A O 1
ATOM 743 N N . ARG A 1 95 ? -1.903 -6.595 7.013 1.00 98.12 95 ARG A N 1
ATOM 744 C CA . ARG A 1 95 ? -3.313 -6.911 7.197 1.00 98.12 95 ARG A CA 1
ATOM 745 C C . ARG A 1 95 ? -3.832 -6.047 8.327 1.00 98.12 95 ARG A C 1
ATOM 747 O O . ARG A 1 95 ? -3.298 -6.083 9.432 1.00 98.12 95 ARG A O 1
ATOM 754 N N . PHE A 1 96 ? -4.889 -5.309 8.040 1.00 98.38 96 PHE A N 1
ATOM 755 C CA . PHE A 1 96 ? -5.626 -4.512 9.003 1.00 98.38 96 PHE A CA 1
ATOM 756 C C . PHE A 1 96 ? -6.902 -5.251 9.356 1.00 98.38 96 PHE A C 1
ATOM 758 O O . PHE A 1 96 ? -7.689 -5.569 8.466 1.00 98.38 96 PHE A O 1
ATOM 765 N N . SER A 1 97 ? -7.102 -5.503 10.645 1.00 98.25 97 SER A N 1
ATOM 766 C CA . SER A 1 97 ? -8.295 -6.166 11.165 1.00 98.25 97 SER A CA 1
ATOM 767 C C . SER A 1 97 ? -8.934 -5.362 12.293 1.00 98.25 97 SER A C 1
ATOM 769 O O . SER A 1 97 ? -8.254 -4.564 12.933 1.00 98.25 97 SER A O 1
ATOM 771 N N . GLY A 1 98 ? -10.238 -5.532 12.506 1.00 97.50 98 GLY A N 1
ATOM 772 C CA . GLY A 1 98 ? -10.991 -4.867 13.572 1.00 97.50 98 GLY A CA 1
ATOM 773 C C . GLY A 1 98 ? -12.426 -4.567 13.150 1.00 97.50 98 GLY A C 1
ATOM 774 O O . GLY A 1 98 ? -13.030 -5.301 12.368 1.00 97.50 98 GLY A O 1
ATOM 775 N N . GLN A 1 99 ? -12.972 -3.451 13.619 1.00 97.56 99 GLN A N 1
ATOM 776 C CA . GLN A 1 99 ? -14.279 -2.950 13.200 1.00 97.56 99 GLN A CA 1
ATOM 777 C C . GLN A 1 99 ? -14.188 -1.473 12.838 1.00 97.56 99 GLN A C 1
ATOM 779 O O . GLN A 1 99 ? -13.590 -0.688 13.567 1.00 97.56 99 GLN A O 1
ATOM 784 N N . THR A 1 100 ? -14.790 -1.082 11.721 1.00 96.44 100 THR A N 1
ATOM 785 C CA . THR A 1 100 ? -14.860 0.318 11.277 1.00 96.44 100 THR A CA 1
ATOM 786 C C . THR A 1 100 ? -15.776 1.162 12.168 1.00 96.44 100 THR A C 1
ATOM 788 O O . THR A 1 100 ? -16.589 0.640 12.933 1.00 96.44 100 THR A O 1
ATOM 791 N N . ALA A 1 101 ? -15.652 2.488 12.083 1.00 94.06 101 ALA A N 1
ATOM 792 C CA . ALA A 1 101 ? -16.498 3.396 12.849 1.00 94.06 101 ALA A CA 1
ATOM 793 C C . ALA A 1 101 ? -17.950 3.386 12.335 1.00 94.06 101 ALA A C 1
ATOM 795 O O . ALA A 1 101 ? -18.190 3.274 11.130 1.00 94.06 101 ALA A O 1
ATOM 796 N N . SER A 1 102 ? -18.911 3.592 13.239 1.00 89.50 102 SER A N 1
ATOM 797 C CA . SER A 1 102 ? -20.345 3.708 12.920 1.00 89.50 102 SER A CA 1
ATOM 798 C C . SER A 1 102 ? -20.688 4.935 12.079 1.00 89.50 102 SER A C 1
ATOM 800 O O . SER A 1 102 ? -21.631 4.946 11.290 1.00 89.50 102 SER A O 1
ATOM 802 N N . SER A 1 103 ? -19.905 6.000 12.231 1.00 80.44 103 SER A N 1
ATOM 803 C CA . SER A 1 103 ? -19.979 7.175 11.376 1.00 80.44 103 SER A CA 1
ATOM 804 C C . SER A 1 103 ? -18.620 7.857 11.314 1.00 80.44 103 SER A C 1
ATOM 806 O O . SER A 1 103 ? -18.004 8.139 12.341 1.00 80.44 103 SER A O 1
ATOM 808 N N . ALA A 1 104 ? -18.159 8.151 10.101 1.00 77.00 104 ALA A N 1
ATOM 809 C CA . ALA A 1 104 ? -17.046 9.060 9.891 1.00 77.00 104 ALA A CA 1
ATOM 810 C C . ALA A 1 104 ? -17.608 10.463 9.654 1.00 77.00 104 ALA A C 1
ATOM 812 O O . ALA A 1 104 ? -18.410 10.680 8.740 1.00 77.00 104 ALA A O 1
ATOM 813 N N . ARG A 1 105 ? -17.186 11.444 10.459 1.00 81.69 105 ARG A N 1
ATOM 814 C CA . ARG A 1 105 ? -17.536 12.854 10.213 1.00 81.69 105 ARG A CA 1
ATOM 815 C C . ARG A 1 105 ? -16.706 13.458 9.071 1.00 81.69 105 ARG A C 1
ATOM 817 O O . ARG A 1 105 ? -17.015 14.554 8.610 1.00 81.69 105 ARG A O 1
ATOM 824 N N . GLY A 1 106 ? -15.767 12.684 8.528 1.00 84.94 106 GLY A N 1
ATOM 825 C CA . GLY A 1 106 ? -14.955 12.998 7.357 1.00 84.94 106 GLY A CA 1
ATOM 826 C C . GLY A 1 106 ? -13.484 13.233 7.690 1.00 84.94 106 GLY A C 1
ATOM 827 O O . GLY A 1 106 ? -12.682 13.380 6.767 1.00 84.94 106 GLY A O 1
ATOM 828 N N . GLU A 1 107 ? -13.123 13.250 8.975 1.00 91.75 107 GLU A N 1
ATOM 829 C CA 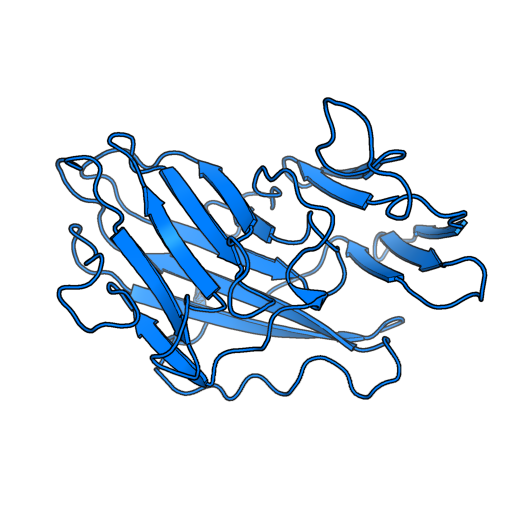. GLU A 1 107 ? -11.743 13.408 9.417 1.00 91.75 107 GLU A CA 1
ATOM 830 C C . GLU A 1 107 ? -10.881 12.208 8.988 1.00 91.75 107 GLU A C 1
ATOM 832 O O . GLU A 1 107 ? -11.380 11.080 8.899 1.00 91.75 107 GLU A O 1
ATOM 837 N N . PRO A 1 108 ? -9.579 12.428 8.732 1.00 95.81 108 PRO A N 1
ATOM 838 C CA . PRO A 1 108 ? -8.634 11.340 8.531 1.00 95.81 108 PRO A CA 1
ATOM 839 C C . PRO A 1 108 ? -8.545 10.435 9.765 1.00 95.81 108 PRO A C 1
ATOM 841 O O . PRO A 1 108 ? -8.502 10.919 10.895 1.00 95.81 108 PRO A O 1
ATOM 844 N N . GLN A 1 109 ? -8.463 9.129 9.528 1.00 97.06 109 GLN A N 1
ATOM 845 C CA . GLN A 1 109 ? -8.271 8.096 10.544 1.00 97.06 109 GLN A CA 1
ATOM 846 C C . GLN A 1 109 ? -7.090 7.220 10.126 1.00 97.06 109 GLN A C 1
ATOM 848 O O . GLN A 1 109 ? -7.143 6.590 9.073 1.00 97.06 109 GLN A O 1
ATOM 853 N N . ALA A 1 110 ? -6.013 7.192 10.897 1.00 97.56 110 ALA A N 1
ATOM 854 C CA . ALA A 1 110 ? -4.830 6.402 10.598 1.00 97.56 110 ALA A CA 1
ATOM 855 C C . ALA A 1 110 ? -5.073 4.932 10.947 1.00 97.56 110 ALA A C 1
ATOM 857 O O . ALA A 1 110 ? -5.559 4.624 12.029 1.00 97.56 110 ALA A O 1
ATOM 858 N N . LEU A 1 111 ? -4.706 4.028 10.045 1.00 98.00 111 LEU A N 1
ATOM 859 C CA . LEU A 1 111 ? -4.546 2.608 10.354 1.00 98.00 111 LEU A CA 1
ATOM 860 C C . LEU A 1 111 ? -3.089 2.328 10.738 1.00 98.00 111 LEU A C 1
ATOM 862 O O . LEU A 1 111 ? -2.830 1.688 11.753 1.00 98.00 111 LEU A O 1
ATOM 866 N N . LEU A 1 112 ? -2.153 2.873 9.956 1.00 97.25 112 LEU A N 1
ATOM 867 C CA . LEU A 1 112 ? -0.714 2.815 10.189 1.00 97.25 112 LEU A CA 1
ATOM 868 C C . LEU A 1 112 ? -0.070 4.129 9.741 1.00 97.25 112 LEU A C 1
ATOM 870 O O . LEU A 1 112 ? -0.361 4.630 8.654 1.00 97.25 112 LEU A O 1
ATOM 874 N N . CYS A 1 113 ? 0.827 4.673 10.551 1.00 95.75 113 CYS A N 1
ATOM 875 C CA . CYS A 1 113 ? 1.609 5.860 10.228 1.00 95.75 113 CYS A CA 1
ATOM 876 C C . CYS A 1 113 ? 3.078 5.579 10.533 1.00 95.75 113 CYS A C 1
ATOM 878 O O . CYS A 1 113 ? 3.382 5.086 11.613 1.00 95.75 113 CYS A O 1
ATOM 880 N N . GLY A 1 114 ? 3.981 5.886 9.604 1.00 93.06 114 GLY A N 1
ATOM 881 C CA . GLY A 1 114 ? 5.420 5.743 9.795 1.00 93.06 114 GLY A CA 1
ATOM 882 C C . GLY A 1 114 ? 6.143 7.065 9.555 1.00 93.06 114 GLY A C 1
ATOM 883 O O . GLY A 1 114 ? 5.904 7.713 8.534 1.00 93.06 114 GLY A O 1
ATOM 884 N N . TRP A 1 115 ? 7.020 7.457 10.481 1.00 91.69 115 TRP A N 1
ATOM 885 C CA . TRP A 1 115 ? 7.849 8.662 10.390 1.00 91.69 115 TRP A CA 1
ATOM 886 C C . TRP A 1 115 ? 9.245 8.488 11.003 1.00 91.69 115 TRP A C 1
ATOM 888 O O . TRP A 1 115 ? 9.512 7.521 11.707 1.00 91.69 115 TRP A O 1
ATOM 898 N N . ASP A 1 116 ? 10.140 9.428 10.697 1.00 84.00 116 ASP A N 1
ATOM 899 C CA . ASP A 1 116 ? 11.501 9.495 11.257 1.00 84.00 116 ASP A CA 1
ATOM 900 C C . ASP A 1 116 ? 11.743 10.792 12.036 1.00 84.00 116 ASP A C 1
ATOM 902 O O . ASP A 1 116 ? 12.464 10.795 13.033 1.00 84.00 116 ASP A O 1
ATOM 906 N N . SER A 1 117 ? 11.133 11.893 11.592 1.00 79.19 117 SER A N 1
ATOM 907 C CA . SER A 1 117 ? 11.171 13.200 12.243 1.00 79.19 117 SER A CA 1
ATOM 908 C C . SER A 1 117 ? 9.763 13.740 12.433 1.00 79.19 117 SER A C 1
ATOM 910 O O . SER A 1 117 ? 8.892 13.515 11.594 1.00 79.19 117 SER A O 1
ATOM 912 N N . ASP A 1 118 ? 9.562 14.510 13.500 1.00 73.25 118 ASP A N 1
ATOM 913 C CA . ASP A 1 118 ? 8.314 15.255 13.711 1.00 73.25 118 ASP A CA 1
ATOM 914 C C . ASP A 1 118 ? 8.200 16.473 12.771 1.00 73.25 118 ASP A C 1
ATOM 916 O O . ASP A 1 118 ? 7.127 17.065 12.633 1.00 73.25 118 ASP A O 1
ATOM 920 N N . ASP A 1 119 ? 9.302 16.827 12.101 1.00 74.62 119 ASP A N 1
ATOM 921 C CA . ASP A 1 119 ? 9.356 17.853 11.069 1.00 74.62 119 ASP A CA 1
ATOM 922 C C . ASP A 1 119 ? 8.846 17.306 9.728 1.00 74.62 119 ASP A C 1
ATOM 924 O O . ASP A 1 119 ? 9.401 16.358 9.169 1.00 74.62 119 ASP A O 1
ATOM 928 N N . GLY A 1 120 ? 7.818 17.952 9.176 1.00 83.50 120 GLY A N 1
ATOM 929 C CA . GLY A 1 120 ? 7.242 17.602 7.876 1.00 83.50 120 GLY A CA 1
ATOM 930 C C . GLY A 1 120 ? 6.097 16.592 7.957 1.00 83.50 120 GLY A C 1
ATOM 931 O O . GLY A 1 120 ? 5.491 16.385 9.003 1.00 83.50 120 GLY A O 1
ATOM 932 N N . LEU A 1 121 ? 5.736 16.018 6.808 1.00 90.00 121 LEU A N 1
ATOM 933 C CA . LEU A 1 121 ? 4.698 14.991 6.718 1.00 90.00 121 LEU A CA 1
ATOM 934 C C . LEU A 1 121 ? 5.316 13.604 6.860 1.00 90.00 121 LEU A C 1
ATOM 936 O O . LEU A 1 121 ? 6.395 13.359 6.321 1.00 90.00 121 LEU A O 1
ATOM 940 N N . ALA A 1 122 ? 4.575 12.689 7.485 1.00 92.88 122 ALA A N 1
ATOM 941 C CA . ALA A 1 122 ? 4.932 11.282 7.565 1.00 92.88 122 ALA A CA 1
ATOM 942 C C . ALA A 1 122 ? 5.263 10.749 6.159 1.00 92.88 122 ALA A C 1
ATOM 944 O O . ALA A 1 122 ? 4.432 10.889 5.246 1.00 92.88 122 ALA A O 1
ATOM 945 N N . PRO A 1 123 ? 6.441 10.130 5.962 1.00 92.94 123 PRO A N 1
ATOM 946 C CA . PRO A 1 123 ? 6.782 9.453 4.723 1.00 92.94 123 PRO A CA 1
ATOM 947 C C . PRO A 1 123 ? 5.726 8.443 4.296 1.00 92.94 123 PRO A C 1
ATOM 949 O O . PRO A 1 123 ? 5.430 8.366 3.108 1.00 92.94 123 PRO A O 1
ATOM 952 N N . LEU A 1 124 ? 5.130 7.709 5.240 1.00 94.75 124 LEU A N 1
ATOM 953 C CA . LEU A 1 124 ? 4.079 6.739 4.958 1.00 94.75 124 LEU A CA 1
ATOM 954 C C . LEU A 1 124 ? 2.893 6.933 5.899 1.00 94.75 124 LEU A C 1
ATOM 956 O O . LEU A 1 124 ? 3.027 6.873 7.120 1.00 94.75 124 LEU A O 1
ATOM 960 N N . TRP A 1 125 ? 1.708 7.071 5.318 1.00 97.25 125 TRP A N 1
ATOM 961 C CA . TRP A 1 125 ? 0.452 7.018 6.051 1.00 97.25 125 TRP A CA 1
ATOM 962 C C . TRP A 1 125 ? -0.552 6.146 5.300 1.00 97.25 125 TRP A C 1
ATOM 964 O O . TRP A 1 125 ? -0.787 6.334 4.107 1.00 97.25 125 TRP A O 1
ATOM 974 N N . ILE A 1 126 ? -1.154 5.191 6.002 1.00 98.44 126 ILE A N 1
ATOM 975 C CA . ILE A 1 126 ? -2.219 4.318 5.510 1.00 98.44 126 ILE A CA 1
ATOM 976 C C . ILE A 1 126 ? -3.420 4.544 6.414 1.00 98.44 126 ILE A C 1
ATOM 978 O O . ILE A 1 126 ? -3.322 4.411 7.634 1.00 98.44 126 ILE A O 1
ATOM 982 N N . GLY A 1 127 ? -4.569 4.877 5.839 1.00 98.12 127 GLY A N 1
ATOM 983 C CA . GLY A 1 127 ? -5.737 5.170 6.652 1.00 98.12 127 GLY A CA 1
ATOM 984 C C . GLY A 1 127 ? -7.006 5.423 5.867 1.00 98.12 127 GLY A C 1
ATOM 985 O O . GLY A 1 127 ? -7.071 5.213 4.660 1.00 98.12 127 GLY A O 1
ATOM 986 N N . LEU A 1 128 ? -8.039 5.8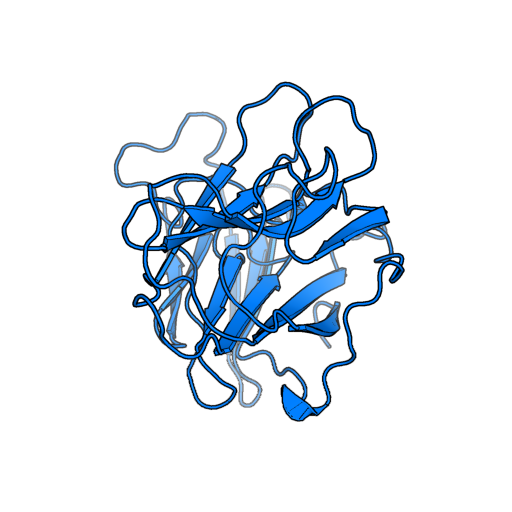65 6.573 1.00 97.56 128 LEU A N 1
ATOM 987 C CA . LEU A 1 128 ? -9.369 6.122 6.041 1.00 97.56 128 LEU A CA 1
ATOM 988 C C . LEU A 1 128 ? -9.608 7.624 5.948 1.00 97.56 128 LEU A C 1
ATOM 990 O O . LEU A 1 128 ? -9.246 8.380 6.852 1.00 97.56 128 LEU A O 1
ATOM 994 N N . ARG A 1 129 ? -10.226 8.071 4.855 1.00 95.25 129 ARG A N 1
ATOM 995 C CA . ARG A 1 129 ? -10.607 9.476 4.663 1.00 95.25 129 ARG A CA 1
ATOM 996 C C . ARG A 1 129 ? -12.030 9.593 4.139 1.00 95.25 129 ARG A C 1
ATOM 998 O O . ARG A 1 129 ? -12.535 8.700 3.458 1.00 95.25 129 ARG A O 1
ATOM 1005 N N . GLY A 1 130 ? -12.647 10.736 4.426 1.00 93.38 130 GLY A N 1
ATOM 1006 C CA . GLY A 1 130 ? -13.991 11.048 3.957 1.00 93.38 130 GLY A CA 1
ATOM 1007 C C . GLY A 1 130 ? -15.082 10.329 4.747 1.00 93.38 130 GLY A C 1
ATOM 1008 O O . GLY A 1 130 ? -14.828 9.503 5.625 1.00 93.38 130 GLY A O 1
ATOM 1009 N N . ARG A 1 131 ? -16.331 10.689 4.450 1.00 91.75 131 ARG A N 1
ATOM 1010 C CA . ARG A 1 131 ? -17.507 10.130 5.137 1.00 91.75 131 ARG A CA 1
ATOM 1011 C C . ARG A 1 131 ? -17.766 8.685 4.719 1.00 91.75 131 ARG A C 1
ATOM 1013 O O . ARG A 1 131 ? -18.337 7.927 5.493 1.00 91.75 131 ARG A O 1
ATOM 1020 N N . GLU A 1 132 ? -17.319 8.305 3.525 1.00 92.50 132 GLU A N 1
ATOM 1021 C CA . GLU A 1 132 ? -17.390 6.938 3.012 1.00 92.50 132 GLU A CA 1
ATOM 1022 C C . GLU A 1 132 ? -16.279 6.007 3.530 1.00 92.50 132 GLU A C 1
ATOM 1024 O O . GLU A 1 132 ? -16.199 4.869 3.075 1.00 92.50 132 GLU A O 1
ATOM 1029 N N . GLN A 1 133 ? -15.404 6.483 4.430 1.00 95.31 133 GLN A N 1
ATOM 1030 C CA . GLN A 1 133 ? -14.287 5.707 4.989 1.00 95.31 133 GLN A CA 1
ATOM 1031 C C . GLN A 1 133 ? -13.445 5.028 3.897 1.00 95.31 133 GLN A C 1
ATOM 1033 O O . GLN A 1 133 ? -13.239 3.813 3.886 1.00 95.31 133 GLN A O 1
ATOM 1038 N N . ARG A 1 134 ? -12.974 5.828 2.937 1.00 97.25 134 ARG A N 1
ATOM 1039 C CA . ARG A 1 134 ? -12.167 5.342 1.818 1.00 97.25 134 ARG A CA 1
ATOM 1040 C C . ARG A 1 134 ? -10.743 5.059 2.265 1.00 97.25 134 ARG A C 1
ATOM 1042 O O . ARG A 1 134 ? -10.086 5.962 2.788 1.00 97.25 134 ARG A O 1
ATOM 1049 N N . LEU A 1 135 ? -10.259 3.847 1.990 1.00 98.38 135 LEU A N 1
ATOM 1050 C CA . LEU A 1 135 ? -8.851 3.505 2.158 1.00 98.38 135 LEU A CA 1
ATOM 1051 C C . LEU A 1 135 ? -7.993 4.438 1.302 1.00 98.38 135 LEU A C 1
ATOM 1053 O O . LEU A 1 135 ? -8.240 4.616 0.110 1.00 98.38 135 LEU A O 1
ATOM 1057 N N . CYS A 1 136 ? -6.978 5.017 1.918 1.00 98.00 136 CYS A N 1
ATOM 1058 C CA . CYS A 1 136 ? -6.028 5.919 1.304 1.00 98.00 136 CYS A CA 1
ATOM 1059 C C . CYS A 1 136 ? -4.612 5.524 1.728 1.00 98.00 136 CYS A C 1
ATOM 1061 O O . CYS A 1 136 ? -4.381 5.197 2.893 1.00 98.00 136 CYS A O 1
ATOM 1063 N N . VAL A 1 137 ? -3.665 5.628 0.800 1.00 98.06 137 VAL A N 1
ATOM 1064 C CA . VAL A 1 137 ? -2.229 5.578 1.098 1.00 98.06 137 VAL A CA 1
ATOM 1065 C C . VAL A 1 137 ? -1.619 6.906 0.676 1.00 98.06 137 VAL A C 1
ATOM 1067 O O . VAL A 1 137 ? -1.860 7.373 -0.437 1.00 98.06 137 VAL A O 1
ATOM 1070 N N . LEU A 1 138 ? -0.868 7.526 1.578 1.00 96.12 138 LEU A N 1
ATOM 1071 C CA . LEU A 1 138 ? -0.112 8.746 1.341 1.00 96.12 138 LEU A CA 1
ATOM 1072 C C . LEU A 1 138 ? 1.379 8.437 1.443 1.00 96.12 138 LEU A C 1
ATOM 1074 O O . LEU A 1 138 ? 1.814 7.898 2.462 1.00 96.12 138 LEU A O 1
ATOM 1078 N N . LEU A 1 139 ? 2.139 8.807 0.410 1.00 94.25 139 LEU A N 1
ATOM 1079 C CA . LEU A 1 139 ? 3.601 8.750 0.421 1.00 94.25 139 LEU A CA 1
ATOM 1080 C C . LEU A 1 139 ? 4.190 10.161 0.336 1.00 94.25 139 LEU A C 1
ATOM 1082 O O . LEU A 1 139 ? 3.841 10.920 -0.571 1.00 94.25 139 LEU A O 1
ATOM 1086 N N . SER A 1 140 ? 5.115 10.489 1.237 1.00 92.06 140 SER A N 1
ATOM 1087 C CA . SER A 1 140 ? 5.825 11.776 1.288 1.00 92.06 140 SER A CA 1
ATOM 1088 C C . SER A 1 140 ? 7.334 11.548 1.100 1.00 92.06 140 SER A C 1
ATOM 1090 O O . SER A 1 140 ? 8.079 11.563 2.078 1.00 92.06 140 SER A O 1
ATOM 1092 N N . PRO A 1 141 ? 7.815 11.288 -0.132 1.00 83.94 141 PRO A N 1
ATOM 1093 C CA . PRO A 1 141 ? 9.217 10.928 -0.362 1.00 83.94 141 PRO A CA 1
ATOM 1094 C C . PRO A 1 141 ? 10.190 12.099 -0.160 1.00 83.94 141 PRO A C 1
ATOM 1096 O O . PRO A 1 141 ? 11.358 11.884 0.148 1.00 83.94 141 PRO A O 1
ATOM 1099 N N . GLU A 1 142 ? 9.718 13.337 -0.327 1.00 84.25 142 GLU A N 1
ATOM 1100 C CA . GLU A 1 142 ? 10.530 14.550 -0.226 1.00 84.25 142 GLU A CA 1
ATOM 1101 C C . GLU A 1 142 ? 9.948 15.510 0.827 1.00 84.25 142 GLU A C 1
ATOM 1103 O O . GLU A 1 142 ? 8.797 15.948 0.688 1.00 84.25 142 GLU A O 1
ATOM 1108 N N . PRO A 1 143 ? 10.725 15.901 1.855 1.00 81.00 143 PRO A N 1
ATOM 1109 C CA . PRO A 1 143 ? 10.302 16.913 2.817 1.00 81.00 143 PRO A CA 1
ATOM 1110 C C . PRO A 1 143 ? 9.920 18.237 2.136 1.00 81.00 143 PRO A C 1
ATOM 1112 O O . PRO A 1 143 ? 10.616 18.733 1.251 1.00 81.00 143 PRO A O 1
ATOM 1115 N N . GLY A 1 144 ? 8.799 18.832 2.555 1.00 81.38 144 GLY A N 1
ATOM 1116 C CA . GLY A 1 144 ? 8.312 20.110 2.016 1.00 81.38 144 GLY A CA 1
ATOM 1117 C C . GLY A 1 144 ? 7.607 20.023 0.653 1.00 81.38 144 GLY A C 1
ATOM 1118 O O . GLY A 1 144 ? 7.220 21.057 0.101 1.00 81.38 144 GLY A O 1
ATOM 1119 N N . ARG A 1 145 ? 7.408 18.820 0.099 1.00 85.38 145 ARG A N 1
ATOM 1120 C CA . ARG A 1 145 ? 6.538 18.580 -1.062 1.00 85.38 145 ARG A CA 1
ATOM 1121 C C . ARG A 1 145 ? 5.182 18.032 -0.632 1.00 85.38 145 ARG A C 1
ATOM 1123 O O . ARG A 1 145 ? 5.020 17.500 0.462 1.00 85.38 145 ARG A O 1
ATOM 1130 N N . SER A 1 146 ? 4.184 18.209 -1.499 1.00 88.00 146 SER A N 1
ATOM 1131 C CA . SER A 1 146 ? 2.864 17.615 -1.273 1.00 88.00 146 SER A CA 1
ATOM 1132 C C . SER A 1 146 ? 2.960 16.089 -1.354 1.00 88.00 146 SER A C 1
ATOM 1134 O O . SER A 1 146 ? 3.667 15.587 -2.229 1.00 88.00 146 SER A O 1
ATOM 1136 N N . PRO A 1 147 ? 2.250 15.355 -0.484 1.00 91.56 147 PRO A N 1
ATOM 1137 C CA . PRO A 1 147 ? 2.268 13.906 -0.507 1.00 91.56 147 PRO A CA 1
ATOM 1138 C C . PRO A 1 147 ? 1.528 13.389 -1.740 1.00 91.56 147 PRO A C 1
ATOM 1140 O O . PRO A 1 147 ? 0.565 13.992 -2.223 1.00 91.56 147 PRO A O 1
ATOM 1143 N N . HIS A 1 148 ? 1.953 12.233 -2.220 1.00 93.12 148 HIS A N 1
ATOM 1144 C CA . HIS A 1 148 ? 1.264 11.484 -3.256 1.00 93.12 148 HIS A CA 1
ATOM 1145 C C . HIS A 1 148 ? 0.140 10.654 -2.640 1.00 93.12 148 HIS A C 1
ATOM 1147 O O . HIS A 1 148 ? 0.339 10.046 -1.592 1.00 93.12 148 HIS A O 1
ATOM 1153 N N . LEU A 1 149 ? -1.033 10.629 -3.278 1.00 94.31 149 LEU A N 1
ATOM 1154 C CA . LEU A 1 149 ? -2.231 9.962 -2.767 1.00 94.31 149 LEU A CA 1
ATOM 1155 C C . LEU A 1 149 ? -2.675 8.832 -3.693 1.00 94.31 149 LEU A C 1
ATOM 1157 O O . LEU A 1 149 ? -2.890 9.045 -4.886 1.00 94.31 149 LEU A O 1
ATOM 1161 N N . TRP A 1 150 ? -2.919 7.676 -3.087 1.00 96.75 150 TRP A N 1
ATOM 1162 C CA . TRP A 1 150 ? -3.581 6.535 -3.698 1.00 96.75 150 TRP A CA 1
ATOM 1163 C C . TRP A 1 150 ? -4.909 6.254 -3.002 1.00 96.75 150 TRP A C 1
ATOM 1165 O O . TRP A 1 150 ? -5.014 6.332 -1.777 1.00 96.75 150 TRP A O 1
ATOM 1175 N N . LEU A 1 151 ? -5.919 5.914 -3.795 1.00 97.19 151 LEU A N 1
ATOM 1176 C CA . LEU A 1 151 ? -7.300 5.695 -3.388 1.00 97.19 151 LEU A CA 1
ATOM 1177 C C . LEU A 1 151 ? -7.681 4.225 -3.558 1.00 97.19 151 LEU A C 1
ATOM 1179 O O . LEU A 1 151 ? -7.524 3.643 -4.630 1.00 97.19 151 LEU A O 1
ATOM 1183 N N . GLY A 1 152 ? -8.226 3.648 -2.496 1.00 97.56 152 GLY A N 1
ATOM 1184 C CA . GLY A 1 152 ? -8.701 2.274 -2.439 1.00 97.56 152 GLY A CA 1
ATOM 1185 C C . GLY A 1 152 ? -10.215 2.148 -2.337 1.00 97.56 152 GLY A C 1
ATOM 1186 O O . GLY A 1 152 ? -10.951 3.095 -2.663 1.00 97.56 152 GLY A O 1
ATOM 1187 N N . PRO A 1 153 ? -10.695 0.976 -1.886 1.00 97.25 153 PRO A N 1
ATOM 1188 C CA . PRO A 1 153 ? -12.112 0.738 -1.669 1.00 97.25 153 PRO A CA 1
ATOM 1189 C C . PRO A 1 153 ? -12.655 1.599 -0.523 1.00 97.25 153 PRO A C 1
ATOM 1191 O O . PRO A 1 153 ? -11.924 2.123 0.321 1.00 97.25 153 PRO A O 1
ATOM 1194 N N . THR A 1 154 ? -13.975 1.734 -0.499 1.00 96.75 154 THR A N 1
ATOM 1195 C CA . THR A 1 154 ? -14.718 2.295 0.632 1.00 96.75 154 THR A CA 1
ATOM 1196 C C . THR A 1 154 ? -15.047 1.195 1.622 1.00 96.75 154 THR A C 1
ATOM 1198 O O . THR A 1 154 ? -15.483 0.119 1.208 1.00 96.75 154 THR A O 1
ATOM 1201 N N . LEU A 1 155 ? -14.894 1.472 2.911 1.00 94.69 155 LEU A N 1
ATOM 1202 C CA . LEU A 1 155 ? -15.247 0.532 3.965 1.00 94.69 155 LEU A CA 1
ATOM 1203 C C . LEU A 1 155 ? -16.603 0.925 4.574 1.00 94.69 155 LEU A C 1
ATOM 1205 O O . LEU A 1 155 ? -16.767 2.069 5.004 1.00 94.69 155 LEU A O 1
ATOM 1209 N N . PRO A 1 156 ? -17.600 0.024 4.602 1.00 92.88 156 PRO A N 1
ATOM 1210 C CA . PRO A 1 156 ? -18.908 0.353 5.159 1.00 92.88 156 PRO A CA 1
ATOM 1211 C C . PRO A 1 156 ? -18.817 0.680 6.657 1.00 92.88 156 PRO A C 1
ATOM 1213 O O . PRO A 1 156 ? -17.970 0.109 7.337 1.00 92.88 156 PRO A O 1
ATOM 1216 N N . PRO A 1 157 ? -19.683 1.560 7.192 1.00 93.62 157 PRO A N 1
ATOM 1217 C CA . PRO A 1 157 ? -19.737 1.827 8.627 1.00 93.62 157 PRO A CA 1
ATOM 1218 C C . PRO A 1 157 ? -20.165 0.593 9.428 1.00 93.62 157 PRO A C 1
ATOM 1220 O O . PRO A 1 157 ? -20.947 -0.223 8.939 1.00 93.62 157 PRO A O 1
ATOM 1223 N N . ASP A 1 158 ? -19.658 0.476 10.660 1.00 93.88 158 ASP A N 1
ATOM 1224 C CA . ASP A 1 158 ? -19.890 -0.648 11.587 1.00 93.88 158 ASP A CA 1
ATOM 1225 C C . ASP A 1 158 ? -19.569 -2.049 11.026 1.00 93.88 158 ASP A C 1
ATOM 1227 O O . ASP A 1 158 ? -19.902 -3.066 11.641 1.00 93.88 158 ASP A O 1
ATOM 1231 N N . ALA A 1 159 ? -18.879 -2.133 9.888 1.00 94.06 159 ALA A N 1
ATOM 1232 C CA . ALA A 1 159 ? -18.478 -3.392 9.279 1.00 94.06 159 ALA A CA 1
ATOM 1233 C C . ALA A 1 159 ? -17.173 -3.924 9.875 1.00 94.06 159 ALA A C 1
ATOM 1235 O O . ALA A 1 159 ? -16.317 -3.154 10.331 1.00 94.06 159 ALA A O 1
ATOM 1236 N N . ALA A 1 160 ? -17.012 -5.247 9.805 1.00 96.00 160 ALA A N 1
ATOM 1237 C CA . ALA A 1 160 ? -15.733 -5.896 10.043 1.00 96.00 160 ALA A CA 1
ATOM 1238 C C . ALA A 1 160 ? -14.684 -5.321 9.081 1.00 96.00 160 ALA A C 1
ATOM 1240 O O . ALA A 1 160 ? -14.889 -5.276 7.867 1.00 96.00 160 ALA A O 1
ATOM 1241 N N . LEU A 1 161 ? -13.578 -4.854 9.649 1.00 96.56 161 LEU A N 1
ATOM 1242 C CA . LEU A 1 161 ? -12.380 -4.498 8.917 1.00 96.56 161 LEU A CA 1
ATOM 1243 C C . LEU A 1 161 ? -11.552 -5.772 8.779 1.00 96.56 161 LEU A C 1
ATOM 1245 O O . LEU A 1 161 ? -11.165 -6.361 9.784 1.00 96.56 161 LEU A O 1
ATOM 1249 N N . ASP A 1 162 ? -11.297 -6.183 7.545 1.00 97.19 162 ASP A N 1
ATOM 1250 C CA . ASP A 1 162 ? -10.284 -7.176 7.204 1.00 97.19 162 ASP A CA 1
ATOM 1251 C C . ASP A 1 162 ? -9.806 -6.860 5.788 1.00 97.19 162 ASP A C 1
ATOM 1253 O O . ASP A 1 162 ? -10.529 -7.061 4.811 1.00 97.19 162 ASP A O 1
ATOM 1257 N N . ILE A 1 163 ? -8.653 -6.207 5.687 1.00 98.38 163 ILE A N 1
ATOM 1258 C CA . ILE A 1 163 ? -8.104 -5.754 4.410 1.00 98.38 163 ILE A CA 1
ATOM 1259 C C . ILE A 1 163 ? -6.591 -5.859 4.430 1.00 98.38 163 ILE A C 1
ATOM 1261 O O . ILE A 1 163 ? -5.934 -5.526 5.417 1.00 98.38 163 ILE A O 1
ATOM 1265 N N . GLN A 1 164 ? -6.032 -6.302 3.313 1.00 98.50 164 GLN A N 1
ATOM 1266 C CA . GLN A 1 164 ? -4.600 -6.407 3.118 1.00 98.50 164 GLN A CA 1
ATOM 1267 C C . GLN A 1 164 ? -4.131 -5.305 2.171 1.00 98.50 164 GLN A C 1
ATOM 1269 O O . GLN A 1 164 ? -4.756 -5.062 1.139 1.00 98.50 164 GLN A O 1
ATOM 1274 N N . VAL A 1 165 ? -3.028 -4.646 2.514 1.00 98.50 165 VAL A N 1
ATOM 1275 C CA . VAL A 1 165 ? -2.379 -3.604 1.709 1.00 98.50 165 VAL A CA 1
ATOM 1276 C C . VAL A 1 165 ? -0.919 -3.978 1.537 1.00 98.50 165 VAL A C 1
ATOM 1278 O O . VAL A 1 165 ? -0.277 -4.353 2.513 1.00 98.50 165 VAL A O 1
ATOM 1281 N N . ALA A 1 166 ? -0.383 -3.861 0.326 1.00 97.00 166 ALA A N 1
ATOM 1282 C CA . ALA A 1 166 ? 1.018 -4.137 0.043 1.00 97.00 166 ALA A CA 1
ATOM 1283 C C . ALA A 1 166 ? 1.702 -2.974 -0.677 1.00 97.00 166 ALA A C 1
ATOM 1285 O O . ALA A 1 166 ? 1.106 -2.312 -1.525 1.00 97.00 166 ALA A O 1
ATOM 1286 N N . LEU A 1 167 ? 2.974 -2.758 -0.351 1.00 94.94 167 LEU A N 1
ATOM 1287 C CA . LEU A 1 167 ? 3.895 -1.899 -1.084 1.00 94.94 167 LEU A CA 1
ATOM 1288 C C . LEU A 1 167 ? 4.940 -2.775 -1.760 1.00 94.94 167 LEU A C 1
ATOM 1290 O O . LEU A 1 167 ? 5.712 -3.455 -1.082 1.00 94.94 167 LEU A O 1
ATOM 1294 N N . HIS A 1 168 ? 4.970 -2.736 -3.086 1.00 92.50 168 HIS A N 1
ATOM 1295 C CA . HIS A 1 168 ? 5.998 -3.367 -3.896 1.00 92.50 168 HIS A CA 1
ATOM 1296 C C . HIS A 1 168 ? 6.955 -2.317 -4.444 1.00 92.50 168 HIS A C 1
ATOM 1298 O O . HIS A 1 168 ? 6.606 -1.529 -5.324 1.00 92.50 168 HIS A O 1
ATOM 1304 N N . THR A 1 169 ? 8.193 -2.327 -3.957 1.00 89.38 169 THR A N 1
ATOM 1305 C CA . THR A 1 169 ? 9.171 -1.277 -4.278 1.00 89.38 169 THR A CA 1
ATOM 1306 C C . THR A 1 169 ? 9.746 -1.372 -5.689 1.00 89.38 169 THR A C 1
ATOM 1308 O O . THR A 1 169 ? 10.582 -0.556 -6.042 1.00 89.38 169 THR A O 1
ATOM 1311 N N . GLY A 1 170 ? 9.400 -2.388 -6.484 1.00 86.75 170 GLY A N 1
ATOM 1312 C CA . GLY A 1 170 ? 9.865 -2.546 -7.876 1.00 86.75 170 GLY A CA 1
ATOM 1313 C C . GLY A 1 170 ? 8.842 -2.197 -8.951 1.00 86.75 170 GLY A C 1
ATOM 1314 O O . GLY A 1 170 ? 9.194 -2.114 -10.118 1.00 86.75 170 GLY A O 1
ATOM 1315 N N . MET A 1 171 ? 7.582 -1.964 -8.578 1.00 87.81 171 MET A N 1
ATOM 1316 C CA . MET A 1 171 ? 6.482 -1.785 -9.538 1.00 87.81 171 MET A CA 1
ATOM 1317 C C . MET A 1 171 ? 6.213 -0.319 -9.897 1.00 87.81 171 MET A C 1
ATOM 1319 O O . MET A 1 171 ? 5.205 -0.020 -10.537 1.00 87.81 171 MET A O 1
ATOM 1323 N N . GLY A 1 172 ? 7.049 0.603 -9.416 1.00 86.44 172 GLY A N 1
ATOM 1324 C CA . GLY A 1 172 ? 6.779 2.030 -9.529 1.00 86.44 172 GLY A CA 1
ATOM 1325 C C . GLY A 1 172 ? 5.415 2.402 -8.914 1.00 86.44 172 GLY A C 1
ATOM 1326 O O . GLY A 1 172 ? 5.014 1.831 -7.889 1.00 86.44 172 GLY A O 1
ATOM 1327 N N . PRO A 1 173 ? 4.658 3.336 -9.521 1.00 86.31 173 PRO A N 1
ATOM 1328 C CA .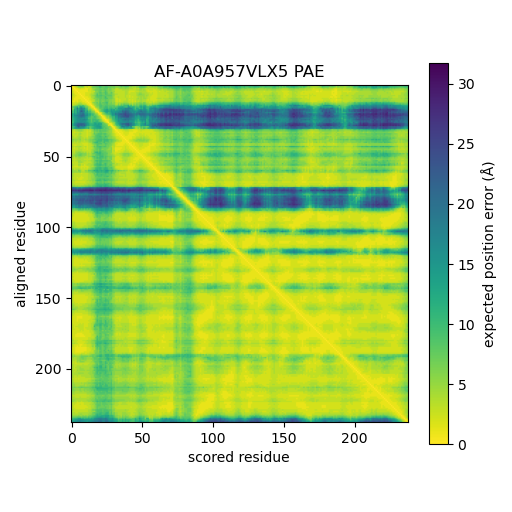 PRO A 1 173 ? 3.429 3.883 -8.941 1.00 86.31 173 PRO A CA 1
ATOM 1329 C C . PRO A 1 173 ? 2.279 2.875 -8.779 1.00 86.31 173 PRO A C 1
ATOM 1331 O O . PRO A 1 173 ? 1.442 3.057 -7.891 1.00 86.31 173 PRO A O 1
ATOM 1334 N N . GLY A 1 174 ? 2.220 1.803 -9.578 1.00 89.50 174 GLY A N 1
ATOM 1335 C CA . GLY A 1 174 ? 1.188 0.766 -9.430 1.00 89.50 174 GLY A CA 1
ATOM 1336 C C . GLY A 1 174 ? 1.507 -0.297 -8.376 1.00 89.50 174 GLY A C 1
ATOM 1337 O O . GLY A 1 174 ? 0.679 -1.175 -8.126 1.00 89.50 174 GLY A O 1
ATOM 1338 N N . GLY A 1 175 ? 2.667 -0.198 -7.716 1.00 92.56 175 GLY A N 1
ATOM 1339 C CA . GLY A 1 175 ? 3.100 -1.086 -6.634 1.00 92.56 175 GLY A CA 1
ATOM 1340 C C . GLY A 1 175 ? 2.387 -0.885 -5.297 1.00 92.56 175 GLY A C 1
ATOM 1341 O O . GLY A 1 175 ? 2.738 -1.550 -4.326 1.00 92.56 175 GLY A O 1
ATOM 1342 N N . ILE A 1 176 ? 1.410 0.020 -5.220 1.00 95.94 176 ILE A N 1
ATOM 1343 C CA . ILE A 1 176 ? 0.573 0.219 -4.034 1.00 95.94 176 ILE A CA 1
ATOM 1344 C C . ILE A 1 176 ? -0.697 -0.602 -4.222 1.00 95.94 176 ILE A C 1
ATOM 1346 O O . ILE A 1 176 ? -1.544 -0.256 -5.042 1.00 95.94 176 ILE A O 1
ATOM 1350 N N . LEU A 1 177 ? -0.816 -1.714 -3.510 1.00 97.19 177 LEU A N 1
ATOM 1351 C CA . LEU A 1 177 ? -1.787 -2.765 -3.804 1.00 97.19 177 LEU A CA 1
ATOM 1352 C C . LEU A 1 177 ? -2.685 -3.045 -2.610 1.00 97.19 177 LEU A C 1
ATOM 1354 O O . LEU A 1 177 ? -2.318 -2.791 -1.465 1.00 97.19 177 LEU A O 1
ATOM 1358 N N . TRP A 1 178 ? -3.851 -3.617 -2.875 1.00 98.31 178 TRP A N 1
ATOM 1359 C CA . TRP A 1 178 ? -4.779 -4.068 -1.852 1.00 98.31 178 TRP A CA 1
ATOM 1360 C C . TRP A 1 178 ? -5.522 -5.339 -2.277 1.00 98.31 178 TRP A C 1
ATOM 1362 O O . TRP A 1 178 ? -5.619 -5.640 -3.469 1.00 98.31 178 TRP A O 1
ATOM 1372 N N . ARG A 1 179 ? -6.049 -6.073 -1.295 1.00 97.81 179 ARG A N 1
ATOM 1373 C CA . ARG A 1 179 ? -7.022 -7.164 -1.465 1.00 97.81 179 ARG A CA 1
ATOM 1374 C C . ARG A 1 179 ? -7.803 -7.390 -0.171 1.00 97.81 179 ARG A C 1
ATOM 1376 O O . ARG A 1 179 ? -7.370 -6.947 0.890 1.00 97.81 179 ARG A O 1
ATOM 1383 N N . TRP A 1 180 ? -8.935 -8.084 -0.244 1.00 96.81 180 TRP A N 1
ATOM 1384 C CA . TRP A 1 180 ? -9.754 -8.381 0.940 1.00 96.81 180 TRP A CA 1
ATOM 1385 C C . TRP A 1 180 ? -9.144 -9.472 1.821 1.00 96.81 180 TRP A C 1
ATOM 1387 O O . TRP A 1 180 ? -8.963 -9.279 3.016 1.00 96.81 180 TRP A O 1
ATOM 1397 N N . ASP A 1 181 ? -8.784 -10.603 1.223 1.00 95.06 181 ASP A N 1
ATOM 1398 C CA . ASP A 1 181 ? -8.250 -11.765 1.928 1.00 95.06 181 ASP A CA 1
ATOM 1399 C C . ASP A 1 181 ? -7.262 -12.544 1.041 1.00 95.06 181 ASP A C 1
ATOM 1401 O O . ASP A 1 181 ? -6.939 -12.126 -0.070 1.00 95.06 181 ASP A O 1
ATOM 1405 N N . ASP A 1 182 ? -6.779 -13.691 1.524 1.00 95.62 182 ASP A N 1
ATOM 1406 C CA . ASP A 1 182 ? -5.807 -14.521 0.800 1.00 95.62 182 ASP A CA 1
ATOM 1407 C C . ASP A 1 182 ? -6.347 -15.146 -0.496 1.00 95.62 182 ASP A C 1
ATOM 1409 O O . ASP A 1 182 ? -5.553 -15.591 -1.324 1.00 95.62 182 ASP A O 1
ATOM 1413 N N . ARG A 1 183 ? -7.673 -15.192 -0.677 1.00 94.69 183 ARG A N 1
ATOM 1414 C CA . ARG A 1 183 ? -8.343 -15.730 -1.871 1.00 94.69 183 ARG A CA 1
ATOM 1415 C C . ARG A 1 183 ? -8.644 -14.640 -2.890 1.00 94.69 183 ARG A C 1
ATOM 1417 O O . ARG A 1 183 ? -8.760 -14.937 -4.077 1.00 94.69 183 ARG A O 1
ATOM 1424 N N . ALA A 1 184 ? -8.802 -13.402 -2.433 1.00 95.75 184 ALA A N 1
ATOM 1425 C CA . ALA A 1 184 ? -8.995 -12.261 -3.303 1.00 95.75 184 ALA A CA 1
ATOM 1426 C C . ALA A 1 184 ? -7.707 -11.964 -4.092 1.00 95.75 184 ALA A C 1
ATOM 1428 O O . ALA A 1 184 ? -6.601 -12.016 -3.540 1.00 95.75 184 ALA A O 1
ATOM 1429 N N . PRO A 1 185 ? -7.822 -11.627 -5.384 1.00 95.81 185 PRO A N 1
ATOM 1430 C CA . PRO A 1 185 ? -6.669 -11.192 -6.142 1.00 95.81 185 PRO A CA 1
ATOM 1431 C C . PRO A 1 185 ? -6.212 -9.798 -5.686 1.00 95.81 185 PRO A C 1
ATOM 1433 O O . PRO A 1 185 ? -6.998 -9.001 -5.174 1.00 95.81 185 PRO A O 1
ATOM 1436 N N . TRP A 1 186 ? -4.932 -9.495 -5.895 1.00 97.06 186 TRP A N 1
ATOM 1437 C CA . TRP A 1 186 ? -4.397 -8.151 -5.680 1.00 97.06 186 TRP A CA 1
ATOM 1438 C C . TRP A 1 186 ? -4.910 -7.175 -6.742 1.00 97.06 186 TRP A C 1
ATOM 1440 O O . TRP A 1 186 ? -5.033 -7.532 -7.913 1.00 97.06 186 TRP A O 1
ATOM 1450 N N . SER A 1 187 ? -5.135 -5.929 -6.334 1.00 96.81 187 SER A N 1
ATOM 1451 C CA . SER A 1 187 ? -5.469 -4.801 -7.206 1.00 96.81 187 SER A CA 1
ATOM 1452 C C . SER A 1 187 ? -4.655 -3.576 -6.806 1.00 96.81 187 SER A C 1
ATOM 1454 O O . SER A 1 187 ? -4.474 -3.311 -5.618 1.00 96.81 187 SER A O 1
ATOM 1456 N N . SER A 1 188 ? -4.169 -2.803 -7.777 1.00 96.06 188 SER A N 1
ATOM 1457 C CA . SER A 1 188 ? -3.505 -1.523 -7.518 1.00 96.06 188 SER A CA 1
ATOM 1458 C C . SER A 1 188 ? -4.516 -0.522 -6.975 1.00 96.06 188 SER A C 1
ATOM 1460 O O . SER A 1 188 ? -5.661 -0.448 -7.429 1.00 96.06 188 SER A O 1
ATOM 1462 N N . LEU A 1 189 ? -4.095 0.263 -5.989 1.00 96.75 189 LEU A N 1
ATOM 1463 C CA . LEU A 1 189 ? -4.809 1.465 -5.599 1.00 96.75 189 LEU A CA 1
ATOM 1464 C C . LEU A 1 189 ? -4.725 2.494 -6.729 1.00 96.75 189 LEU A C 1
ATOM 1466 O O . LEU A 1 189 ? -3.750 2.560 -7.476 1.00 96.75 189 LEU A O 1
ATOM 1470 N N . HIS A 1 190 ? -5.746 3.334 -6.830 1.00 92.75 190 HIS A N 1
ATOM 1471 C CA . HIS A 1 190 ? -5.818 4.359 -7.857 1.00 92.75 190 HIS A CA 1
ATOM 1472 C C . HIS A 1 190 ? -5.034 5.607 -7.441 1.00 92.75 190 HIS A C 1
ATOM 1474 O O . HIS A 1 190 ? -5.407 6.274 -6.478 1.00 92.75 190 HIS A O 1
ATOM 1480 N N . GLY A 1 191 ? -3.982 5.951 -8.178 1.00 87.00 191 GLY A N 1
ATOM 1481 C CA . GLY A 1 191 ? -3.197 7.170 -7.983 1.00 87.00 191 GLY A CA 1
ATOM 1482 C C . GLY A 1 191 ? -2.913 7.871 -9.311 1.00 87.00 191 GLY A C 1
ATOM 1483 O O . GLY A 1 191 ? -3.104 7.300 -10.382 1.00 87.00 191 GLY A O 1
ATOM 1484 N N . ALA A 1 192 ? -2.467 9.123 -9.235 1.00 81.56 192 ALA A N 1
ATOM 1485 C CA . ALA A 1 192 ? -1.981 9.892 -10.380 1.00 81.56 192 ALA A CA 1
ATOM 1486 C C . ALA A 1 192 ? -0.562 10.389 -10.074 1.00 81.56 192 ALA A C 1
ATOM 1488 O O . ALA A 1 192 ? -0.353 11.559 -9.754 1.00 81.56 192 ALA A O 1
ATOM 1489 N N . THR A 1 193 ? 0.400 9.467 -10.077 1.00 79.88 193 THR A N 1
ATOM 1490 C CA . THR A 1 193 ? 1.780 9.719 -9.645 1.00 79.88 193 THR A CA 1
ATOM 1491 C C . THR A 1 193 ? 2.751 9.048 -10.612 1.00 79.88 193 THR A C 1
ATOM 1493 O O . THR A 1 193 ? 2.422 8.044 -11.234 1.00 79.88 193 THR A O 1
ATOM 1496 N N . ALA A 1 194 ? 3.953 9.610 -10.744 1.00 76.50 194 ALA A N 1
ATOM 1497 C CA . ALA A 1 194 ? 5.016 9.030 -11.570 1.00 76.50 194 ALA A CA 1
ATOM 1498 C C . ALA A 1 194 ? 5.909 8.040 -10.799 1.00 76.50 194 ALA A C 1
ATOM 1500 O O . ALA A 1 194 ? 6.785 7.415 -11.387 1.00 76.50 194 ALA A O 1
ATOM 1501 N N . TRP A 1 195 ? 5.725 7.944 -9.479 1.00 81.06 195 TRP A N 1
ATOM 1502 C CA . TRP A 1 195 ? 6.580 7.183 -8.566 1.00 81.06 195 TRP A CA 1
ATOM 1503 C C . TRP A 1 195 ? 5.741 6.525 -7.477 1.00 81.06 195 TRP A C 1
ATOM 1505 O O . TRP A 1 195 ? 4.711 7.079 -7.068 1.00 81.06 195 TRP A O 1
ATOM 1515 N N . GLY A 1 196 ? 6.201 5.373 -7.000 1.00 86.75 196 GLY A N 1
ATOM 1516 C CA . GLY A 1 196 ? 5.610 4.612 -5.906 1.00 86.75 196 GLY A CA 1
ATOM 1517 C C . GLY A 1 196 ? 6.523 4.546 -4.683 1.00 86.75 196 GLY A C 1
ATOM 1518 O O . GLY A 1 196 ? 7.105 5.545 -4.253 1.00 86.75 196 GLY A O 1
ATOM 1519 N N . ALA A 1 197 ? 6.611 3.356 -4.088 1.00 89.06 197 ALA A N 1
ATOM 1520 C CA . ALA A 1 197 ? 7.348 3.115 -2.848 1.00 89.06 197 ALA A CA 1
ATOM 1521 C C . ALA A 1 197 ? 8.877 3.026 -3.035 1.00 89.06 197 ALA A C 1
ATOM 1523 O O . ALA A 1 197 ? 9.608 2.988 -2.050 1.00 89.06 197 ALA A O 1
ATOM 1524 N N . GLU A 1 198 ? 9.381 3.009 -4.270 1.00 84.06 198 GLU A N 1
ATOM 1525 C CA . GLU A 1 198 ? 10.813 2.933 -4.582 1.00 84.06 198 GLU A CA 1
ATOM 1526 C C . GLU A 1 198 ? 11.612 4.156 -4.109 1.00 84.06 198 GLU A C 1
ATOM 1528 O O . GLU A 1 198 ? 12.816 4.060 -3.898 1.00 84.06 198 GLU A O 1
ATOM 1533 N N . ARG A 1 199 ? 10.947 5.300 -3.905 1.00 83.25 199 ARG A N 1
ATOM 1534 C CA . ARG A 1 199 ? 11.561 6.538 -3.388 1.00 83.25 199 ARG A CA 1
ATOM 1535 C C . ARG A 1 199 ? 11.262 6.807 -1.918 1.00 83.25 199 ARG A C 1
ATOM 1537 O O . ARG A 1 199 ? 11.603 7.875 -1.418 1.00 83.25 199 ARG A O 1
ATOM 1544 N N . LEU A 1 200 ? 10.567 5.898 -1.243 1.00 85.75 200 LEU A N 1
ATOM 1545 C CA . LEU A 1 200 ? 10.123 6.119 0.124 1.00 85.75 200 LEU A CA 1
ATOM 1546 C C . LEU A 1 200 ? 11.327 6.072 1.084 1.00 85.75 200 LEU A C 1
ATOM 1548 O O . LEU A 1 200 ? 11.977 5.026 1.168 1.00 85.75 200 LEU A O 1
ATOM 1552 N N . PRO A 1 201 ? 11.620 7.146 1.846 1.00 84.88 201 PRO A N 1
ATOM 1553 C CA . PRO A 1 201 ? 12.507 7.030 2.993 1.00 84.88 201 PRO A CA 1
ATOM 1554 C C . PRO A 1 201 ? 11.793 6.176 4.043 1.00 84.88 201 PRO A C 1
ATOM 1556 O O . PRO A 1 201 ? 10.795 6.596 4.629 1.00 84.88 201 PRO A O 1
ATOM 1559 N N . TRP A 1 202 ? 12.250 4.933 4.198 1.00 86.62 202 TRP A N 1
ATOM 1560 C CA . TRP A 1 202 ? 11.582 3.945 5.039 1.00 86.62 202 TRP A CA 1
ATOM 1561 C C . TRP A 1 202 ? 11.589 4.363 6.511 1.00 86.62 202 TRP A C 1
ATOM 1563 O O . TRP A 1 202 ? 12.675 4.475 7.084 1.00 86.62 202 TRP A O 1
ATOM 1573 N N . PRO A 1 203 ? 10.403 4.529 7.127 1.00 88.50 203 PRO A N 1
ATOM 1574 C CA . PRO A 1 203 ? 10.315 4.960 8.510 1.00 88.50 203 PRO A CA 1
ATOM 1575 C C . PRO A 1 203 ? 10.891 3.968 9.515 1.00 88.50 203 PRO A C 1
ATOM 1577 O O . PRO A 1 203 ? 10.797 2.747 9.353 1.00 88.50 203 PRO A O 1
ATOM 1580 N N . ARG A 1 204 ? 11.415 4.516 10.607 1.00 86.50 204 ARG A N 1
ATOM 1581 C CA . ARG A 1 204 ? 11.902 3.801 11.789 1.00 86.50 204 ARG A CA 1
ATOM 1582 C C . ARG A 1 204 ? 10.904 3.860 12.933 1.00 86.50 204 ARG A C 1
ATOM 1584 O O . ARG A 1 204 ? 10.840 2.908 13.703 1.00 86.50 204 ARG A O 1
ATOM 1591 N N . THR A 1 205 ? 10.131 4.939 13.023 1.00 89.50 205 THR A N 1
ATOM 1592 C CA . THR A 1 205 ? 9.051 5.085 14.000 1.00 89.50 205 THR A CA 1
ATOM 1593 C C . THR A 1 205 ? 7.722 4.759 13.344 1.00 89.50 205 THR A C 1
ATOM 1595 O O . THR A 1 205 ? 7.461 5.160 12.208 1.00 89.50 205 THR A O 1
ATOM 1598 N N . TRP A 1 206 ? 6.873 4.038 14.070 1.00 92.19 206 TRP A N 1
ATOM 1599 C CA . TRP A 1 206 ? 5.573 3.589 13.596 1.00 92.19 206 TRP A CA 1
ATOM 1600 C C . TRP A 1 206 ? 4.508 3.808 14.664 1.00 92.19 206 TRP A C 1
ATOM 1602 O O . TRP A 1 206 ? 4.785 3.708 15.852 1.00 92.19 206 TRP A O 1
ATOM 1612 N N . ALA A 1 207 ? 3.284 4.068 14.223 1.00 94.12 207 ALA A N 1
ATOM 1613 C CA . ALA A 1 207 ? 2.093 4.124 15.052 1.00 94.12 207 ALA A CA 1
ATOM 1614 C C . ALA A 1 207 ? 0.961 3.357 14.388 1.00 94.12 207 ALA A C 1
ATOM 1616 O O . ALA A 1 207 ? 0.726 3.488 13.183 1.00 94.12 207 ALA A O 1
ATOM 1617 N N . ILE A 1 208 ? 0.217 2.615 15.201 1.00 96.25 208 ILE A N 1
ATOM 1618 C CA . ILE A 1 208 ? -1.022 1.957 14.800 1.00 96.25 208 ILE A CA 1
ATOM 1619 C C . ILE A 1 208 ? -2.192 2.768 15.341 1.00 96.25 208 ILE A C 1
ATOM 1621 O O . ILE A 1 208 ? -2.231 3.132 16.514 1.00 96.25 208 ILE A O 1
ATOM 1625 N N . GLY A 1 209 ? -3.169 3.043 14.481 1.00 96.94 209 GLY A N 1
ATOM 1626 C CA . GLY A 1 209 ? -4.404 3.702 14.898 1.00 96.94 209 GLY A CA 1
ATOM 1627 C C . GLY A 1 209 ? -4.291 5.204 15.161 1.00 96.94 209 GLY A C 1
ATOM 1628 O O . GLY A 1 209 ? -5.282 5.801 15.569 1.00 96.94 209 GLY A O 1
ATOM 1629 N N . HIS A 1 210 ? -3.134 5.830 14.936 1.00 96.50 210 HIS A N 1
ATOM 1630 C CA . HIS A 1 210 ? -2.967 7.282 15.017 1.00 96.50 210 HIS A CA 1
ATOM 1631 C C . HIS A 1 210 ? -1.833 7.785 14.111 1.00 96.50 210 HIS A C 1
ATOM 1633 O O . HIS A 1 210 ? -1.045 7.014 13.566 1.00 96.50 210 HIS A O 1
ATOM 1639 N N . GLY A 1 211 ? -1.796 9.097 13.898 1.00 94.81 211 GLY A N 1
ATOM 1640 C CA . GLY A 1 211 ? -0.783 9.808 13.128 1.00 94.81 211 GLY A CA 1
ATOM 1641 C C . GLY A 1 211 ? 0.461 10.155 13.949 1.00 94.81 211 GLY A C 1
ATOM 1642 O O . GLY A 1 211 ? 0.517 9.934 15.159 1.00 94.81 211 GLY A O 1
ATOM 1643 N N . GLN A 1 212 ? 1.445 10.761 13.280 1.00 93.38 212 GLN A N 1
ATOM 1644 C CA . GLN A 1 212 ? 2.771 11.067 13.839 1.00 93.38 212 GLN A CA 1
ATOM 1645 C C . GLN A 1 212 ? 2.759 11.989 15.074 1.00 93.38 212 GLN A C 1
ATOM 1647 O O . GLN A 1 212 ? 3.682 11.959 15.874 1.00 93.38 212 GLN A O 1
ATOM 1652 N N . HIS A 1 213 ? 1.707 12.792 15.276 1.00 93.12 213 HIS A N 1
ATOM 1653 C CA . HIS A 1 213 ? 1.619 13.747 16.392 1.00 93.12 213 HIS A CA 1
ATOM 1654 C C . HIS A 1 213 ? 0.869 13.186 17.615 1.00 93.12 213 HIS A C 1
ATOM 1656 O O . HIS A 1 213 ? 0.197 13.923 18.337 1.00 93.12 213 HIS A O 1
ATOM 1662 N N . GLY A 1 214 ? 0.964 11.874 17.833 1.00 91.88 214 GLY A N 1
ATOM 1663 C CA . GLY A 1 214 ? 0.379 11.178 18.979 1.00 91.88 214 GLY A CA 1
ATOM 1664 C C . GLY A 1 214 ? -1.068 10.722 18.778 1.00 91.88 214 GLY A C 1
ATOM 1665 O O . GLY A 1 214 ? -1.650 10.873 17.706 1.00 91.88 214 GLY A O 1
ATOM 1666 N N . VAL A 1 215 ? -1.649 10.156 19.838 1.00 94.06 215 VAL A N 1
ATOM 1667 C CA . VAL A 1 215 ? -2.912 9.392 19.792 1.00 94.06 215 VAL A CA 1
ATOM 1668 C C . VAL A 1 215 ? -4.138 10.193 19.347 1.00 94.06 215 VAL A C 1
ATOM 1670 O O . VAL A 1 215 ? -5.080 9.617 18.821 1.00 94.06 215 VAL A O 1
ATOM 1673 N N . GLU A 1 216 ? -4.129 11.517 19.502 1.00 94.88 216 GLU A N 1
ATOM 1674 C CA . GLU A 1 216 ? -5.213 12.395 19.031 1.00 94.88 216 GLU A CA 1
ATOM 1675 C C . GLU A 1 216 ? -5.025 12.855 17.576 1.00 94.88 216 GLU A C 1
ATOM 1677 O O . GLU A 1 216 ? -5.926 13.452 16.978 1.00 94.88 216 GLU A O 1
ATOM 1682 N N . SER A 1 217 ? -3.866 12.580 16.975 1.00 94.62 217 SER A N 1
ATOM 1683 C CA . SER A 1 217 ? -3.599 12.872 15.571 1.00 94.62 217 SER A CA 1
ATOM 1684 C C . SER A 1 217 ? -4.275 11.818 14.703 1.00 94.62 217 SER A C 1
ATOM 1686 O O . SER A 1 217 ? -3.864 10.665 14.711 1.00 94.62 217 SER A O 1
ATOM 1688 N N . ALA A 1 218 ? -5.319 12.194 13.959 1.00 95.25 218 ALA A N 1
ATOM 1689 C CA . ALA A 1 218 ? -6.047 11.288 13.061 1.00 95.25 218 ALA A CA 1
ATOM 1690 C C . ALA A 1 218 ? -6.347 9.892 13.671 1.00 95.25 218 ALA A C 1
ATOM 1692 O O . ALA A 1 218 ? -6.005 8.883 13.056 1.00 95.25 218 ALA A O 1
ATOM 1693 N N . PRO A 1 219 ? -6.939 9.792 14.874 1.00 97.12 219 PRO A N 1
ATOM 1694 C CA . PRO A 1 219 ? -7.178 8.509 15.524 1.00 97.12 219 PRO A CA 1
ATOM 1695 C C . PRO A 1 219 ? -8.124 7.634 14.708 1.00 97.12 219 PRO A C 1
ATOM 1697 O O . PRO A 1 219 ? -9.129 8.113 14.171 1.00 97.12 219 PRO A O 1
ATOM 1700 N N . PHE A 1 220 ? -7.862 6.334 14.694 1.00 96.81 220 PHE A N 1
ATOM 1701 C CA . PHE A 1 220 ? -8.837 5.344 14.276 1.00 96.81 220 PHE A CA 1
ATOM 1702 C C . PHE A 1 220 ? -10.048 5.395 15.209 1.00 96.81 220 PHE A C 1
ATOM 1704 O O . PHE A 1 220 ? -9.921 5.287 16.427 1.00 96.81 220 PHE A O 1
ATOM 1711 N N . ARG A 1 221 ? -11.241 5.590 14.642 1.00 95.81 221 ARG A N 1
ATOM 1712 C CA . ARG A 1 221 ? -12.500 5.707 15.401 1.00 95.81 221 ARG A CA 1
ATOM 1713 C C . ARG A 1 221 ? -13.307 4.412 15.428 1.00 95.81 221 ARG A C 1
ATOM 1715 O O . ARG A 1 221 ? -14.415 4.393 15.960 1.00 95.81 221 ARG A O 1
ATOM 1722 N N . GLY A 1 222 ? -12.778 3.358 14.820 1.00 95.31 222 GLY A N 1
ATOM 1723 C CA . GLY A 1 222 ? -13.320 2.017 14.933 1.00 95.31 222 GLY A CA 1
ATOM 1724 C C . GLY A 1 222 ? -12.940 1.341 16.251 1.00 95.31 222 GLY A C 1
ATOM 1725 O O . GLY A 1 222 ? -12.587 1.995 17.233 1.00 95.31 222 GLY A O 1
ATOM 1726 N N . ARG A 1 223 ? -13.022 0.012 16.279 1.00 96.75 223 ARG A N 1
ATOM 1727 C CA . ARG A 1 223 ? -12.711 -0.817 17.450 1.00 96.75 223 ARG A CA 1
ATOM 1728 C C . ARG A 1 223 ? -11.726 -1.917 17.084 1.00 96.75 223 ARG A C 1
ATOM 1730 O O . ARG A 1 223 ? -11.719 -2.371 15.944 1.00 96.75 223 ARG A O 1
ATOM 1737 N N . GLU A 1 224 ? -10.933 -2.332 18.071 1.00 96.62 224 GLU A N 1
ATOM 1738 C CA . GLU A 1 224 ? -10.097 -3.541 18.003 1.00 96.62 224 GLU A CA 1
ATOM 1739 C C . GLU A 1 224 ? -9.161 -3.570 16.783 1.00 96.62 224 GLU A C 1
ATOM 1741 O O . GLU A 1 224 ? -8.992 -4.605 16.147 1.00 96.62 224 GLU A O 1
ATOM 1746 N N . LEU A 1 225 ? -8.568 -2.418 16.438 1.00 97.69 225 LEU A N 1
ATOM 1747 C CA . LEU A 1 225 ? -7.604 -2.353 15.344 1.00 97.69 225 LEU A CA 1
ATOM 1748 C C . LEU A 1 225 ? -6.377 -3.199 15.682 1.00 97.69 225 LEU A C 1
ATOM 1750 O O . LEU A 1 225 ? -5.652 -2.896 16.628 1.00 97.69 225 LEU A O 1
ATOM 1754 N N . ALA A 1 226 ? -6.126 -4.213 14.865 1.00 96.94 226 ALA A N 1
ATOM 1755 C CA . ALA A 1 226 ? -4.921 -5.019 14.908 1.00 96.94 226 ALA A CA 1
ATOM 1756 C C . ALA A 1 226 ? -4.252 -5.031 13.534 1.00 96.94 226 ALA A C 1
ATOM 1758 O O . ALA A 1 226 ? -4.922 -5.102 12.496 1.00 96.94 226 ALA A O 1
ATOM 1759 N N . VAL A 1 227 ? -2.921 -4.975 13.544 1.00 97.31 227 VAL A N 1
ATOM 1760 C CA . VAL A 1 227 ? -2.093 -4.981 12.339 1.00 97.31 227 VAL A CA 1
ATOM 1761 C C . VAL A 1 227 ? -1.134 -6.155 12.413 1.00 97.31 227 VAL A C 1
ATOM 1763 O O . VAL A 1 227 ? -0.373 -6.281 13.370 1.00 97.31 227 VAL A O 1
ATOM 1766 N N . THR A 1 228 ? -1.157 -7.006 11.395 1.00 96.88 228 THR A N 1
ATOM 1767 C CA . THR A 1 228 ? -0.104 -7.998 11.158 1.00 96.88 228 THR A CA 1
ATOM 1768 C C . THR A 1 228 ? 0.574 -7.707 9.831 1.00 96.88 228 THR A C 1
ATOM 1770 O O . THR A 1 228 ? 0.008 -7.024 8.979 1.00 96.88 228 THR A O 1
ATOM 1773 N N . ALA A 1 229 ? 1.791 -8.196 9.634 1.00 95.31 229 ALA A N 1
ATOM 1774 C CA . ALA A 1 229 ? 2.528 -7.969 8.408 1.00 95.31 229 ALA A CA 1
ATOM 1775 C C . ALA A 1 229 ? 3.435 -9.132 8.018 1.00 95.31 229 ALA A C 1
ATOM 1777 O O . ALA A 1 229 ? 3.829 -9.976 8.831 1.00 95.31 229 ALA A O 1
ATOM 1778 N N . CYS A 1 230 ? 3.838 -9.108 6.756 1.00 93.06 230 CYS A N 1
ATOM 1779 C CA . CYS A 1 230 ? 4.971 -9.862 6.260 1.00 93.06 230 CYS A CA 1
ATOM 1780 C C . CYS A 1 230 ? 5.851 -8.970 5.383 1.00 93.06 230 CYS A C 1
ATOM 1782 O O . CYS A 1 230 ? 5.364 -8.097 4.659 1.00 93.06 230 CYS A O 1
ATOM 1784 N N . VAL A 1 231 ? 7.155 -9.224 5.428 1.00 90.88 231 VAL A N 1
ATOM 1785 C CA . VAL A 1 231 ? 8.141 -8.567 4.573 1.00 90.88 231 VAL A CA 1
ATOM 1786 C C . VAL A 1 231 ? 8.831 -9.648 3.762 1.00 90.88 231 VAL A C 1
ATOM 1788 O O . VAL A 1 231 ? 9.422 -10.568 4.328 1.00 90.88 231 VAL A O 1
ATOM 1791 N N . ARG A 1 232 ? 8.768 -9.538 2.437 1.00 88.12 232 ARG A N 1
ATOM 1792 C CA . ARG A 1 232 ? 9.478 -10.420 1.513 1.00 88.12 232 ARG A CA 1
ATOM 1793 C C . ARG A 1 232 ? 10.487 -9.605 0.723 1.00 88.12 232 ARG A C 1
ATOM 1795 O O . ARG A 1 232 ? 10.137 -8.605 0.105 1.00 88.12 232 ARG A O 1
ATOM 1802 N N . THR A 1 233 ? 11.734 -10.052 0.732 1.00 86.25 233 THR A N 1
ATOM 1803 C CA . THR A 1 233 ? 12.751 -9.558 -0.195 1.00 86.25 233 THR A CA 1
ATOM 1804 C C . THR A 1 233 ? 12.654 -10.371 -1.478 1.00 86.25 233 THR A C 1
ATOM 1806 O O . THR A 1 233 ? 12.660 -11.600 -1.428 1.00 86.25 233 THR A O 1
ATOM 1809 N N . LEU A 1 234 ? 12.554 -9.684 -2.606 1.00 82.69 234 LEU A N 1
ATOM 1810 C CA . LEU A 1 234 ? 12.595 -10.249 -3.944 1.00 82.69 234 LEU A CA 1
ATOM 1811 C C . LEU A 1 234 ? 13.916 -9.844 -4.589 1.00 82.69 234 LEU A C 1
ATOM 1813 O O . LEU A 1 234 ? 14.343 -8.691 -4.474 1.00 82.69 234 LEU A O 1
ATOM 1817 N N . ARG A 1 235 ? 14.554 -10.791 -5.270 1.00 78.00 235 ARG A N 1
ATOM 1818 C CA . ARG A 1 235 ? 15.731 -10.524 -6.089 1.00 78.00 235 ARG A CA 1
ATOM 1819 C C . ARG A 1 235 ? 15.377 -10.778 -7.536 1.00 78.00 235 ARG A C 1
ATOM 1821 O O . ARG A 1 235 ? 14.628 -11.701 -7.844 1.00 78.00 235 ARG A O 1
ATOM 1828 N N . LEU A 1 236 ? 15.892 -9.932 -8.413 1.00 68.06 236 LEU A N 1
ATOM 1829 C CA . LEU A 1 236 ? 15.756 -10.165 -9.837 1.00 68.06 236 LEU A CA 1
ATOM 1830 C C . LEU A 1 236 ? 16.463 -11.494 -10.164 1.00 68.06 236 LEU A C 1
ATOM 1832 O O . LEU A 1 236 ? 17.629 -11.654 -9.808 1.00 68.06 236 LEU A O 1
ATOM 1836 N N . TRP A 1 237 ? 15.757 -12.406 -10.842 1.00 64.88 237 TRP A N 1
ATOM 1837 C CA . TRP A 1 237 ? 16.221 -13.745 -11.260 1.00 64.88 237 TRP A CA 1
ATOM 1838 C C . TRP A 1 237 ? 16.214 -14.871 -10.208 1.00 64.88 237 TRP A C 1
ATOM 1840 O O . TRP A 1 237 ? 16.650 -15.971 -10.552 1.00 64.88 237 TRP A O 1
ATOM 1850 N N . ASP A 1 238 ? 15.685 -14.631 -9.0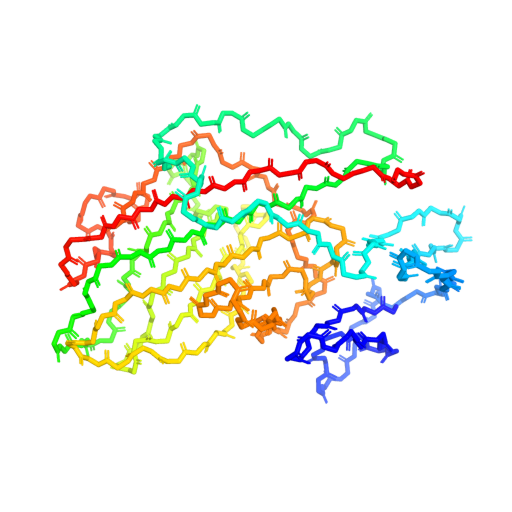04 1.00 59.75 238 ASP A N 1
ATOM 1851 C CA . ASP A 1 238 ? 15.298 -15.693 -8.052 1.00 59.75 238 ASP A CA 1
ATOM 1852 C C . ASP A 1 238 ? 13.832 -16.112 -8.266 1.00 59.75 238 ASP A C 1
ATOM 1854 O O . ASP A 1 238 ? 13.550 -17.330 -8.191 1.00 59.75 238 ASP A O 1
#

Sequence (238 aa):
FDVQVHDGVLQILTAGAGTRHRMPEGVEYLHCVQAAVDDNGLRYQVLDRDGAIREWLTWPWELPASASWQPWDETPALPAADDGAGLVHRVIAWRFSGQTASSARGEPQALLCGWDSDDGLAPLWIGLRGREQRLCVLLSPEPGRSPHLWLGPTLPPDAALDIQVALHTGMGPGGILWRWDDRAPWSSLHGATAWGAERLPWPRTWAIGHGQHGVESAPFRGRELAVTACVRTLRLWD

Mean predicted aligned error: 6.45 Å

Secondary structure (DSSP, 8-state):
-EEEEETTEEEEETT-SS-SS-PPTTT----EEEEEEETTEEEEEEE-TTS-EEEEEEES-----GGGPEE--S------S--SSS-EEEEEEEEEEEE--S---S--EEEEEEES-SSSS-SEEEEEETTTTEEEEEE--STTSPPEEEEEEEPPTTPEEEEEEEEETTSGGGGEEEESSSSSPPEEPEE--S--GGG----SEEEESSBTTBTTSS---SEEEEEEEEEEEEETT-

pLDDT: mean 85.89, std 13.48, range [48.22, 98.5]

Solvent-accessible surface area (backbone atoms only — not comparable to full-atom values): 12994 Å² total; per-residue (Å²): 110,26,37,34,31,54,75,58,43,77,42,84,28,78,82,40,55,53,62,91,68,76,84,59,89,88,75,71,73,70,63,48,80,50,74,49,78,56,100,85,32,39,41,40,35,31,24,42,85,88,67,48,74,76,29,37,51,62,39,78,74,85,74,79,61,72,88,75,36,44,74,65,61,72,68,68,76,69,74,74,88,55,93,81,73,74,48,58,34,39,40,43,35,38,36,43,34,34,31,38,29,76,69,49,94,33,66,54,21,19,55,36,21,24,28,82,60,91,75,68,70,51,29,36,37,34,27,30,37,39,59,59,33,25,35,33,40,36,42,24,60,49,85,91,55,84,61,48,61,28,43,52,63,66,48,64,60,62,31,79,38,56,38,33,40,33,41,27,35,25,35,32,44,26,18,40,30,34,31,59,50,92,84,47,47,47,24,34,37,53,36,77,53,93,60,37,55,64,61,48,61,78,46,62,41,57,36,73,36,9,32,93,79,42,72,82,26,35,34,47,72,43,43,74,78,44,52,27,30,50,79,43,82,46,50,77,95,114

Foldseek 3Di:
DFWADDQQDIDDDDVYDAPPDDDDPPLDADWDKDWDQDPQGIWIFIAGPVRATDFIDGPPDDDPFPVPFAFPDFADPPDDQDPPRLFKKKKKKKKKWFWAAQWDPFFWKFQKFFAADPQAATQWTWTFGGRQRWTKIWGDLDGPDGTWIFTHDGDHHRDIGTKMWIAILRRFQNRTWIARGPPTHIGGTHTDDSGGCVSRPGGSGMDGQAYPVDCPHNGRNGGDITMGIDMDMDGRPD